Protein AF-A0A7J3UAU4-F1 (afdb_monomer)

Foldseek 3Di:
DVVVVCVVVVPDPPGDDDFFDDDPVVRVVVVVVVVVVVVCVVPPADFDWDQDPVRDTHGDGHPDDDDPDDPDPVDDDDDQDPVNVVVVVVVDDDDLVRQLVVLVVLVDDSVLSNCCSVVVVCVLQVVQSVPARSVLVSCCVVPQLVVLVVVVFDCPLVSVCSNVLRVCCVVVQWDSQCSSQLSNQCSVPSVDDSVVSCVVSVGGADDLVVLLVVLVVLCVVPVVLCVVQQQNSLVVSLVVSCVVNGTRDDSVSSSVSNNVVSNVVSVVVVVVVVD

Sequence (275 aa):
EVEMVREKIGCRNMDAFVISSGEKKVARTCIEAVITRAAMAFDMEGEVRKALPDGTTKYMRPIAGAERMYPETDVPPVFIEPDRIKRLKSELPETFDDKILRYEKYGLGKDEAEQIVYGGKDELFEPLVKKHDPKAIARILLHVLPEIERKGHDIKNLAGRIDEVLEGLEKGMFSKDGIDKIMECWAGKPDASLEEIIKECGIEAMNKEDLRKEIKSILKEHTSIVAEKGEDAISPLMGIAMKKMKGKADGSLIYQILKEEVMRIVQEKSREYKK

Nearest PDB structures (foldseek):
  1zq1-assembly1_D  TM=8.226E-01  e=3.025E-05  Pyrococcus abyssi
  3kfu-assembly1_F  TM=4.456E-01  e=8.148E-05  Thermus thermophilus HB8
  8pv3-assembly1_Cg  TM=2.129E-01  e=4.690E-01  Thermochaetoides thermophila DSM 1495

Radius of gyration: 37.26 Å; Cα contacts (8 Å, |Δi|>4): 215; chains: 1; bounding box: 85×74×94 Å

Secondary structure (DSSP, 8-state):
-HHHHHHHHT--TT-------SSHHHHHHHHHHHHHHHHTTTS---EEEEE-TTS-EEEEEEPPPS------SSS------HHHHHHHHHHPPPPHHHHHHHHHHTT--HHHHHHHHHTT-HHHHHH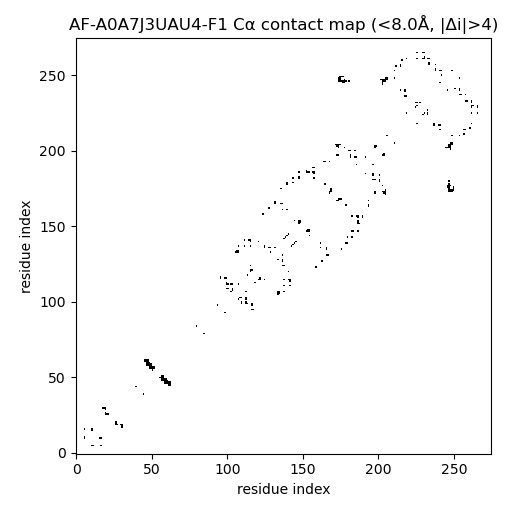HTTTS-HHHHHHIIIIIHHHHHHTT--SHHHHTTHHHHHHHHHTTSS-GGGHHHHHHHHHH-TTS-HHHHHHHHT-PPPPHHHHHHHHHHHHHHTHHHHHHHGGGGHHHHHHHHHHHHTTTS-HHHHHHHHHHHHHHHHHHHHHHTT-

Structure (mmCIF, N/CA/C/O backbone):
data_AF-A0A7J3UAU4-F1
#
_entry.id   AF-A0A7J3UAU4-F1
#
loop_
_atom_site.group_PDB
_atom_site.id
_atom_site.type_symbol
_atom_site.label_atom_id
_atom_site.label_alt_id
_atom_site.label_comp_id
_atom_site.label_asym_id
_atom_site.label_entity_id
_atom_site.label_seq_id
_atom_site.pdbx_PDB_ins_code
_atom_site.Cartn_x
_atom_site.Cartn_y
_atom_site.Cartn_z
_atom_site.occupancy
_atom_site.B_iso_or_equiv
_atom_site.auth_seq_id
_atom_site.auth_comp_id
_atom_site.auth_asym_id
_atom_site.auth_atom_id
_atom_site.pdbx_PDB_model_num
ATOM 1 N N . GLU A 1 1 ? 21.916 45.236 -45.112 1.00 82.19 1 GLU A N 1
ATOM 2 C CA . GLU A 1 1 ? 22.819 44.074 -44.896 1.00 82.19 1 GLU A CA 1
ATOM 3 C C . GLU A 1 1 ? 22.225 42.762 -45.396 1.00 82.19 1 GLU A C 1
ATOM 5 O O . GLU A 1 1 ? 22.857 42.117 -46.220 1.00 82.19 1 GLU A O 1
ATOM 10 N N . VAL A 1 2 ? 21.008 42.394 -44.982 1.00 86.88 2 VAL A N 1
ATOM 11 C CA . VAL A 1 2 ? 20.324 41.163 -45.434 1.00 86.88 2 VAL A CA 1
ATOM 12 C C . VAL A 1 2 ? 20.154 41.091 -46.960 1.00 86.88 2 VAL A C 1
ATOM 14 O O . VAL A 1 2 ? 20.491 40.072 -47.555 1.00 86.88 2 VAL A O 1
ATOM 17 N N . GLU A 1 3 ? 19.698 42.168 -47.608 1.00 87.19 3 GLU A N 1
ATOM 18 C CA . GLU A 1 3 ? 19.540 42.223 -49.075 1.00 87.19 3 GLU A CA 1
ATOM 19 C C . GLU A 1 3 ? 20.872 42.035 -49.811 1.00 87.19 3 GLU A C 1
ATOM 21 O O . GLU A 1 3 ? 20.958 41.223 -50.725 1.00 87.19 3 GLU A O 1
ATOM 26 N N . MET A 1 4 ? 21.942 42.674 -49.327 1.00 89.06 4 MET A N 1
ATOM 27 C CA . MET A 1 4 ? 23.287 42.523 -49.896 1.00 89.06 4 MET A CA 1
ATOM 28 C C . MET A 1 4 ? 23.788 41.074 -49.826 1.00 89.06 4 MET A C 1
ATOM 30 O O . MET A 1 4 ? 24.456 40.597 -50.742 1.00 89.06 4 MET A O 1
ATOM 34 N N . VAL A 1 5 ? 23.479 40.353 -48.742 1.00 88.81 5 VAL A N 1
ATOM 35 C CA . VAL A 1 5 ? 23.824 38.928 -48.624 1.00 88.81 5 VAL A CA 1
ATOM 36 C C . VAL A 1 5 ? 22.997 38.096 -49.600 1.00 88.81 5 VAL A C 1
ATOM 38 O O . VAL A 1 5 ? 23.571 37.252 -50.286 1.00 88.81 5 VAL A O 1
ATOM 41 N N . ARG A 1 6 ? 21.684 38.355 -49.705 1.00 90.69 6 ARG A N 1
ATOM 42 C CA . ARG A 1 6 ? 20.781 37.659 -50.639 1.00 90.69 6 ARG A CA 1
ATOM 43 C C . ARG A 1 6 ? 21.234 37.811 -52.088 1.00 90.69 6 ARG A C 1
ATOM 45 O O . ARG A 1 6 ? 21.311 36.805 -52.788 1.00 90.69 6 ARG A O 1
ATOM 52 N N . GLU A 1 7 ? 21.593 39.023 -52.506 1.00 89.69 7 GLU A N 1
ATOM 53 C CA . GLU A 1 7 ? 22.135 39.290 -53.843 1.00 89.69 7 GLU A CA 1
ATOM 54 C C . GLU A 1 7 ? 23.447 38.537 -54.079 1.00 89.69 7 GLU A C 1
ATOM 56 O O . GLU A 1 7 ? 23.609 37.868 -55.098 1.00 89.69 7 GLU A O 1
ATOM 61 N N . LYS A 1 8 ? 24.367 38.570 -53.106 1.00 92.31 8 LYS A N 1
ATOM 62 C CA . LYS A 1 8 ? 25.698 37.959 -53.234 1.00 92.31 8 LYS A CA 1
ATOM 63 C C . LYS A 1 8 ? 25.673 36.433 -53.356 1.00 92.31 8 LYS A C 1
ATOM 65 O O . LYS A 1 8 ? 26.562 35.868 -53.989 1.00 92.31 8 LYS A O 1
ATOM 70 N N . ILE A 1 9 ? 24.695 35.769 -52.743 1.00 89.75 9 ILE A N 1
ATOM 71 C CA . ILE A 1 9 ? 24.538 34.304 -52.794 1.00 89.75 9 ILE A CA 1
ATOM 72 C C . ILE A 1 9 ? 23.458 33.848 -53.789 1.00 89.75 9 ILE A C 1
ATOM 74 O O . ILE A 1 9 ? 23.228 32.649 -53.915 1.00 89.75 9 ILE A O 1
ATOM 78 N N . GLY A 1 10 ? 22.790 34.777 -54.483 1.00 91.06 10 GLY A N 1
ATOM 79 C CA . GLY A 1 10 ? 21.751 34.470 -55.473 1.00 91.06 10 GLY A CA 1
ATOM 80 C C . GLY A 1 10 ? 20.440 33.920 -54.890 1.00 91.06 10 GLY A C 1
ATOM 81 O O . GLY A 1 10 ? 19.763 33.136 -55.550 1.00 91.06 10 GLY A O 1
ATOM 82 N N . CYS A 1 11 ? 20.081 34.305 -53.662 1.00 91.50 11 CYS A N 1
ATOM 83 C CA . CYS A 1 11 ? 18.886 33.837 -52.947 1.00 91.50 11 CYS A CA 1
ATOM 84 C C . CYS A 1 11 ? 17.605 34.508 -53.485 1.00 91.50 11 CYS A C 1
ATOM 86 O O . CYS A 1 11 ? 17.496 35.737 -53.459 1.00 91.50 11 CYS A O 1
ATOM 88 N N . ARG A 1 12 ? 16.613 33.731 -53.949 1.00 92.56 12 ARG A N 1
ATOM 89 C CA . ARG A 1 12 ? 15.352 34.261 -54.512 1.00 92.56 12 ARG A CA 1
ATOM 90 C C . ARG A 1 12 ? 14.345 34.645 -53.420 1.00 92.56 12 ARG A C 1
ATOM 92 O O . ARG A 1 12 ? 14.591 34.497 -52.224 1.00 92.56 12 ARG A O 1
ATOM 99 N N . ASN A 1 13 ? 13.184 35.174 -53.809 1.00 85.06 13 ASN A N 1
ATOM 100 C CA . ASN A 1 13 ? 12.187 35.697 -52.861 1.00 85.06 13 ASN A CA 1
ATOM 101 C C . ASN A 1 13 ? 11.612 34.636 -51.904 1.00 85.06 13 ASN A C 1
ATOM 103 O O . ASN A 1 13 ? 11.325 34.970 -50.762 1.00 85.06 13 ASN A O 1
ATOM 107 N N . MET A 1 14 ? 11.498 33.375 -52.334 1.00 90.56 14 MET A N 1
ATOM 108 C CA . MET A 1 14 ? 10.980 32.267 -51.509 1.00 90.56 14 MET A CA 1
ATOM 109 C C . MET A 1 14 ? 12.077 31.440 -50.827 1.00 90.56 14 MET A C 1
ATOM 111 O O . MET A 1 14 ? 11.772 30.505 -50.090 1.00 90.56 14 MET A O 1
ATOM 115 N N . ASP A 1 15 ? 13.343 31.780 -51.060 1.00 90.94 15 ASP A N 1
ATOM 116 C CA . ASP A 1 15 ? 14.471 31.054 -50.492 1.00 90.94 15 ASP A CA 1
ATOM 117 C C . ASP A 1 15 ? 14.849 31.649 -49.126 1.00 90.94 15 ASP A C 1
ATOM 119 O O . ASP A 1 15 ? 14.765 32.860 -48.890 1.00 90.94 15 ASP A O 1
ATOM 123 N N . ALA A 1 16 ? 15.320 30.795 -48.226 1.00 90.44 16 ALA A N 1
ATOM 124 C CA . ALA A 1 16 ? 15.992 31.197 -46.997 1.00 90.44 16 ALA A CA 1
ATOM 125 C C . ALA A 1 16 ? 17.494 30.913 -47.110 1.00 90.44 16 ALA A C 1
ATOM 127 O O . ALA A 1 16 ? 17.923 30.032 -47.853 1.00 90.44 16 ALA A O 1
ATOM 128 N N . PHE A 1 17 ? 18.299 31.649 -46.347 1.00 91.88 17 PHE A N 1
ATOM 129 C CA . PHE A 1 17 ? 19.731 31.398 -46.222 1.00 91.88 17 PHE A CA 1
ATOM 130 C C . PHE A 1 17 ? 20.114 31.241 -44.750 1.00 91.88 17 PHE A C 1
ATOM 132 O O . PHE A 1 17 ? 19.479 31.810 -43.863 1.00 91.88 17 PHE A O 1
ATOM 139 N N . VAL A 1 18 ? 21.176 30.477 -44.497 1.00 92.31 18 VAL A N 1
ATOM 140 C CA . VAL A 1 18 ? 21.744 30.261 -43.161 1.00 92.31 18 VAL A CA 1
ATOM 141 C C . VAL A 1 18 ? 23.187 30.747 -43.171 1.00 92.31 18 VAL A C 1
ATOM 143 O O . VAL A 1 18 ? 23.950 30.420 -44.078 1.00 92.31 18 VAL A O 1
ATOM 146 N N . ILE A 1 19 ? 23.567 31.530 -42.162 1.00 92.19 19 ILE A N 1
ATOM 147 C CA . ILE A 1 19 ? 24.942 32.002 -41.967 1.00 92.19 19 ILE A CA 1
ATOM 148 C C . ILE A 1 19 ? 25.535 31.273 -40.763 1.00 92.19 19 ILE A C 1
ATOM 150 O O . ILE A 1 19 ? 24.920 31.221 -39.701 1.00 92.19 19 ILE A O 1
ATOM 154 N N . SER A 1 20 ? 26.754 30.755 -40.913 1.00 93.25 20 SER A N 1
ATOM 155 C CA . SER A 1 20 ? 27.578 30.281 -39.801 1.00 93.25 20 SER A CA 1
ATOM 156 C C . SER A 1 20 ? 28.821 31.160 -39.696 1.00 93.25 20 SER A C 1
ATOM 158 O O . SER A 1 20 ? 29.533 31.346 -40.683 1.00 93.25 20 SER A O 1
ATOM 160 N N . SER A 1 21 ? 29.059 31.731 -38.515 1.00 93.75 21 SER A N 1
ATOM 161 C CA . SER A 1 21 ? 30.191 32.618 -38.237 1.00 93.75 21 SER A CA 1
ATOM 162 C C . SER A 1 21 ? 31.045 32.026 -37.124 1.00 93.75 21 SER A C 1
ATOM 164 O O . SER A 1 21 ? 30.523 31.603 -36.094 1.00 93.75 21 SER A O 1
ATOM 166 N N . GLY A 1 22 ? 32.355 31.974 -37.338 1.00 94.06 22 GLY A N 1
ATOM 167 C CA . GLY A 1 22 ? 33.309 31.361 -36.422 1.00 94.06 22 GLY A CA 1
ATOM 168 C C . GLY A 1 22 ? 34.586 30.955 -37.146 1.00 94.06 22 GLY A C 1
ATOM 169 O O . GLY A 1 22 ? 34.862 31.411 -38.258 1.00 94.06 22 GLY A O 1
ATOM 170 N N . GLU A 1 23 ? 35.371 30.073 -36.530 1.00 96.19 23 GLU A N 1
ATOM 171 C CA . GLU A 1 23 ? 36.555 29.512 -37.176 1.00 96.19 23 GLU A CA 1
ATOM 172 C C . GLU A 1 23 ? 36.168 28.814 -38.488 1.00 96.19 23 GLU A C 1
ATOM 174 O O . GLU A 1 23 ? 35.246 27.997 -38.526 1.00 96.19 23 GLU A O 1
ATOM 179 N N . LYS A 1 24 ? 36.900 29.108 -39.570 1.00 94.25 24 LYS A N 1
ATOM 180 C CA . LYS A 1 24 ? 36.579 28.662 -40.936 1.00 94.25 24 LYS A CA 1
ATOM 181 C C . LYS A 1 24 ? 36.281 27.161 -41.044 1.00 94.25 24 LYS A C 1
ATOM 183 O O . LYS A 1 24 ? 35.395 26.780 -41.804 1.00 94.25 24 LYS A O 1
ATOM 188 N N . LYS A 1 25 ? 37.013 26.311 -40.312 1.00 95.38 25 LYS A N 1
ATOM 189 C CA . LYS A 1 25 ? 36.800 24.854 -40.314 1.00 95.38 25 LYS A CA 1
ATOM 190 C C . LYS A 1 25 ? 35.459 24.478 -39.679 1.00 95.38 25 LYS A C 1
ATOM 192 O O . LYS A 1 25 ? 34.675 23.779 -40.307 1.00 95.38 25 LYS A O 1
ATOM 197 N N . VAL A 1 26 ? 35.175 25.001 -38.487 1.00 95.31 26 VAL A N 1
ATOM 198 C CA . VAL A 1 26 ? 33.937 24.726 -37.741 1.00 95.31 26 VAL A CA 1
ATOM 199 C C . VAL A 1 26 ? 32.721 25.269 -38.487 1.00 95.31 26 VAL A C 1
ATOM 201 O O . VAL A 1 26 ? 31.755 24.540 -38.694 1.00 95.31 26 VAL A O 1
ATOM 204 N N . ALA A 1 27 ? 32.793 26.515 -38.966 1.00 95.56 27 ALA A N 1
ATOM 205 C CA . ALA A 1 27 ? 31.703 27.147 -39.705 1.00 95.56 27 ALA A CA 1
ATOM 206 C C . ALA A 1 27 ? 31.332 26.361 -40.974 1.00 95.56 27 ALA A C 1
ATOM 208 O O . ALA A 1 27 ? 30.153 26.199 -41.288 1.00 95.56 27 ALA A O 1
ATOM 209 N N . ARG A 1 28 ? 32.333 25.810 -41.675 1.00 95.12 28 ARG A N 1
ATOM 210 C CA . ARG A 1 28 ? 32.107 24.961 -42.847 1.00 95.12 28 ARG A CA 1
ATOM 211 C C . ARG A 1 28 ? 31.393 23.658 -42.479 1.00 95.12 28 ARG A C 1
ATOM 213 O O . ARG A 1 28 ? 30.383 23.342 -43.099 1.00 95.12 28 ARG A O 1
ATOM 220 N N . THR A 1 29 ? 31.856 22.956 -41.445 1.00 94.75 29 THR A N 1
ATOM 221 C CA . THR A 1 29 ? 31.227 21.711 -40.971 1.00 94.75 29 THR A CA 1
ATOM 222 C C . THR A 1 29 ? 29.792 21.936 -40.483 1.00 94.75 29 THR A C 1
ATOM 224 O O . THR A 1 29 ? 28.911 21.122 -40.755 1.00 94.75 29 THR A O 1
ATOM 227 N N . CYS A 1 30 ? 29.516 23.060 -39.812 1.00 95.06 30 CYS A N 1
ATOM 228 C CA . CYS A 1 30 ? 28.157 23.420 -39.404 1.00 95.06 30 CYS A CA 1
ATOM 229 C C . CYS A 1 30 ? 27.224 23.620 -40.607 1.00 95.06 30 CYS A C 1
ATOM 231 O O . CYS A 1 30 ? 26.107 23.108 -40.594 1.00 95.06 30 CYS A O 1
ATOM 233 N N . ILE A 1 31 ? 27.670 24.337 -41.645 1.00 95.19 31 ILE A N 1
ATOM 234 C CA . ILE A 1 31 ? 26.869 24.555 -42.861 1.00 95.19 31 ILE A CA 1
ATOM 235 C C . ILE A 1 31 ? 26.611 23.229 -43.585 1.00 95.19 31 ILE A C 1
ATOM 237 O O . ILE A 1 31 ? 25.479 22.985 -43.989 1.00 95.19 31 ILE A O 1
ATOM 241 N N . GLU A 1 32 ? 27.611 22.351 -43.697 1.00 94.38 32 GLU A N 1
ATOM 242 C CA . GLU A 1 32 ? 27.447 21.017 -44.297 1.00 94.38 32 GLU A CA 1
ATOM 243 C C . GLU A 1 32 ? 26.378 20.193 -43.551 1.00 94.38 32 GLU A C 1
ATOM 245 O O . GLU A 1 32 ? 25.488 19.630 -44.185 1.00 94.38 32 GLU A O 1
ATOM 250 N N . ALA A 1 33 ? 26.373 20.206 -42.212 1.00 90.69 33 ALA A N 1
ATOM 251 C CA . ALA A 1 33 ? 25.345 19.531 -41.413 1.00 90.69 33 ALA A CA 1
ATOM 252 C C . ALA A 1 33 ? 23.936 20.133 -41.596 1.00 90.69 33 ALA A C 1
ATOM 254 O O . ALA A 1 33 ? 22.952 19.393 -41.658 1.00 90.69 33 ALA A O 1
ATOM 255 N N . VAL A 1 34 ? 23.826 21.463 -41.704 1.00 93.69 34 VAL A N 1
ATOM 256 C CA . VAL A 1 34 ? 22.549 22.146 -41.978 1.00 93.69 34 VAL A CA 1
ATOM 257 C C . VAL A 1 34 ? 22.032 21.806 -43.374 1.00 93.69 34 VAL A C 1
ATOM 259 O O . VAL A 1 34 ? 20.839 21.555 -43.513 1.00 93.69 34 VAL A O 1
ATOM 262 N N . ILE A 1 35 ? 22.903 21.751 -44.388 1.00 92.38 35 ILE A N 1
ATOM 263 C CA . ILE A 1 35 ? 22.530 21.353 -45.755 1.00 92.38 35 ILE A CA 1
ATOM 264 C C . ILE A 1 35 ? 21.989 19.923 -45.758 1.00 92.38 35 ILE A C 1
ATOM 266 O O . ILE A 1 35 ? 20.903 19.693 -46.285 1.00 92.38 35 ILE A O 1
ATOM 270 N N . THR A 1 36 ? 22.690 18.982 -45.116 1.00 89.12 36 THR A N 1
ATOM 271 C CA . THR A 1 36 ? 22.213 17.598 -44.982 1.00 89.12 36 THR A CA 1
ATOM 272 C C . THR A 1 36 ? 20.850 17.556 -44.298 1.00 89.12 36 THR A C 1
ATOM 274 O O . THR A 1 36 ? 19.931 16.911 -44.795 1.00 89.12 36 THR A O 1
ATOM 277 N N . ARG A 1 37 ? 20.663 18.303 -43.200 1.00 88.94 37 ARG A N 1
ATOM 278 C CA . ARG A 1 37 ? 19.376 18.344 -42.495 1.00 88.94 37 ARG A CA 1
ATOM 279 C C . ARG A 1 37 ? 18.259 18.983 -43.323 1.00 88.94 37 ARG A C 1
ATOM 281 O O . ARG A 1 37 ? 17.126 18.519 -43.256 1.00 88.94 37 ARG A O 1
ATOM 288 N N . ALA A 1 38 ? 18.561 20.029 -44.086 1.00 91.19 38 ALA A N 1
ATOM 289 C CA . ALA A 1 38 ? 17.604 20.666 -44.983 1.00 91.19 38 ALA A CA 1
ATOM 290 C C . ALA A 1 38 ? 17.185 19.717 -46.116 1.00 91.19 38 ALA A C 1
ATOM 292 O O . ALA A 1 38 ? 16.008 19.673 -46.457 1.00 91.19 38 ALA A O 1
ATOM 293 N N . ALA A 1 39 ? 18.109 18.908 -46.645 1.00 88.81 39 ALA A N 1
ATOM 294 C CA . ALA A 1 39 ? 17.787 17.872 -47.625 1.00 88.81 39 ALA A CA 1
ATOM 295 C C . ALA A 1 39 ? 16.854 16.794 -47.034 1.00 88.81 39 ALA A C 1
ATOM 297 O O . ALA A 1 39 ? 15.850 16.455 -47.654 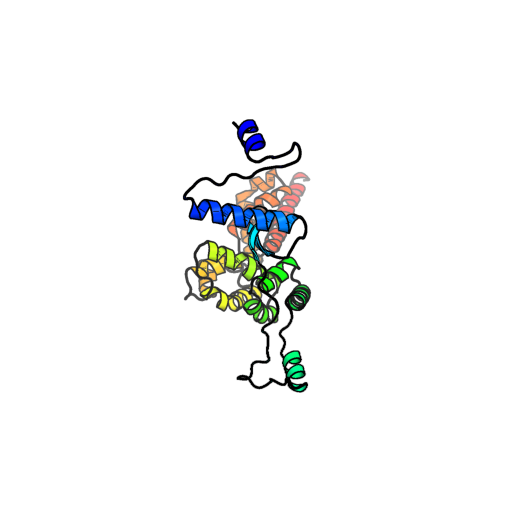1.00 88.81 39 ALA A O 1
ATOM 298 N N . MET A 1 40 ? 17.112 16.342 -45.798 1.00 86.19 40 MET A N 1
ATOM 299 C CA . MET A 1 40 ? 16.243 15.395 -45.069 1.00 86.19 40 MET A CA 1
ATOM 300 C C . MET A 1 40 ? 14.853 15.962 -44.725 1.00 86.19 40 MET A C 1
ATOM 302 O O . MET A 1 40 ? 13.969 15.221 -44.311 1.00 86.19 40 MET A O 1
ATOM 306 N N . ALA A 1 41 ? 14.628 17.274 -44.848 1.00 86.06 41 ALA A N 1
ATOM 307 C CA . ALA A 1 41 ? 13.295 17.839 -44.636 1.00 86.06 41 ALA A CA 1
ATOM 308 C C . ALA A 1 41 ? 12.311 17.434 -45.749 1.00 86.06 41 ALA A C 1
ATOM 310 O O . ALA A 1 41 ? 11.103 17.455 -45.523 1.00 86.06 41 ALA A O 1
ATOM 311 N N . PHE A 1 42 ? 12.825 17.069 -46.930 1.00 86.44 42 PHE A N 1
ATOM 312 C CA . PHE A 1 42 ? 12.022 16.605 -48.061 1.00 86.44 42 PHE A CA 1
ATOM 313 C C . PHE A 1 42 ? 11.737 15.099 -48.017 1.00 86.44 42 PHE A C 1
ATOM 315 O O . PHE A 1 42 ? 10.715 14.678 -48.551 1.00 86.44 42 PHE A O 1
ATOM 322 N N . ASP A 1 43 ? 12.604 14.313 -47.372 1.00 82.62 43 ASP A N 1
ATOM 323 C CA . ASP A 1 43 ? 12.428 12.873 -47.170 1.00 82.62 43 ASP A CA 1
ATOM 324 C C . ASP A 1 43 ? 12.835 12.492 -45.741 1.00 82.62 43 ASP A C 1
ATOM 326 O O . ASP A 1 43 ? 14.012 12.526 -45.366 1.00 82.62 43 ASP A O 1
ATOM 330 N N . MET A 1 44 ? 11.829 12.249 -44.902 1.00 77.00 44 MET A N 1
ATOM 331 C CA . MET A 1 44 ? 11.989 12.249 -43.452 1.00 77.00 44 MET A CA 1
ATOM 332 C C . MET A 1 44 ? 12.448 10.874 -42.956 1.00 77.00 44 MET A C 1
ATOM 334 O O . MET A 1 44 ? 11.661 9.935 -42.856 1.00 77.00 44 MET A O 1
ATOM 338 N N . GLU A 1 45 ? 13.724 10.766 -42.594 1.00 78.25 45 GLU A N 1
ATOM 339 C CA . GLU A 1 45 ? 14.283 9.555 -41.988 1.00 78.25 45 GLU A CA 1
ATOM 340 C C . GLU A 1 45 ? 14.032 9.487 -40.472 1.00 78.25 45 GLU A C 1
ATOM 342 O O . GLU A 1 45 ? 13.906 10.501 -39.778 1.00 78.25 45 GLU A O 1
ATOM 347 N N . GLY A 1 46 ? 13.996 8.267 -39.932 1.00 84.06 46 GLY A N 1
ATOM 348 C CA . GLY A 1 46 ? 13.868 8.049 -38.494 1.00 84.06 46 GLY A CA 1
ATOM 349 C C . GLY A 1 46 ? 15.121 8.478 -37.716 1.00 84.06 46 GLY A C 1
ATOM 350 O O . GLY A 1 46 ? 16.257 8.217 -38.112 1.00 84.06 46 GLY A O 1
ATOM 351 N N . GLU A 1 47 ? 14.919 9.092 -36.549 1.00 90.12 47 GLU A N 1
ATOM 352 C CA . GLU A 1 47 ? 15.990 9.596 -35.681 1.00 90.12 47 GLU A CA 1
ATOM 353 C C . GLU A 1 47 ? 15.725 9.294 -34.202 1.00 90.12 47 GLU A C 1
ATOM 355 O O . GLU A 1 47 ? 14.585 9.176 -33.751 1.00 90.12 47 GLU A O 1
ATOM 360 N N . VAL A 1 48 ? 16.799 9.209 -33.416 1.00 91.75 48 VAL A N 1
ATOM 361 C CA . VAL A 1 48 ? 16.708 9.083 -31.961 1.00 91.75 48 VAL A CA 1
ATOM 362 C C . VAL A 1 48 ? 16.550 10.473 -31.359 1.00 91.75 48 VAL A C 1
ATOM 364 O O . VAL A 1 48 ? 17.396 11.352 -31.563 1.00 91.75 48 VAL A O 1
ATOM 367 N N . ARG A 1 49 ? 15.483 10.664 -30.578 1.00 93.94 49 ARG A N 1
ATOM 368 C CA . ARG A 1 49 ? 15.143 11.944 -29.950 1.00 93.94 49 ARG A CA 1
ATOM 369 C C . ARG A 1 49 ? 15.011 11.798 -28.437 1.00 93.94 49 ARG A C 1
ATOM 371 O O . ARG A 1 49 ? 14.526 10.788 -27.938 1.00 93.94 49 ARG A O 1
ATOM 378 N N . LYS A 1 50 ? 15.421 12.832 -27.708 1.00 96.12 50 LYS A N 1
ATOM 379 C CA . LYS A 1 50 ? 15.240 12.954 -26.259 1.00 96.12 50 LYS A CA 1
ATOM 380 C C . LYS A 1 50 ? 13.924 13.668 -25.965 1.00 96.12 50 LYS A C 1
ATOM 382 O O . LYS A 1 50 ? 13.715 14.750 -26.510 1.00 96.12 50 LYS A O 1
ATOM 387 N N . ALA A 1 51 ? 13.095 13.112 -25.083 1.00 97.50 51 ALA A N 1
ATOM 388 C CA . ALA A 1 51 ? 11.929 13.807 -24.538 1.00 97.50 51 ALA A CA 1
ATOM 389 C C . ALA A 1 51 ? 12.358 14.932 -23.581 1.00 97.50 51 ALA A C 1
ATOM 391 O O . ALA A 1 51 ? 13.273 14.755 -22.770 1.00 97.50 51 ALA A O 1
ATOM 392 N N . LEU A 1 52 ? 11.717 16.092 -23.700 1.00 97.19 52 LEU A N 1
ATOM 393 C CA . LEU A 1 52 ? 11.940 17.261 -22.855 1.00 97.19 52 LEU A CA 1
ATOM 394 C C . LEU A 1 52 ? 10.759 17.469 -21.885 1.00 97.19 52 LEU A C 1
ATOM 396 O O . LEU A 1 52 ? 9.658 16.990 -22.159 1.00 97.19 52 LEU A O 1
ATOM 400 N N . PRO A 1 53 ? 10.963 18.168 -20.748 1.00 96.69 53 PRO A N 1
ATOM 401 C CA . PRO A 1 53 ? 9.909 18.378 -19.745 1.00 96.69 53 PRO A CA 1
ATOM 402 C C . PRO A 1 53 ? 8.688 19.158 -20.249 1.00 96.69 53 PRO A C 1
ATOM 404 O O . PRO A 1 53 ? 7.612 19.042 -19.678 1.00 96.69 53 PRO A O 1
ATOM 407 N N . ASP A 1 54 ? 8.852 19.946 -21.310 1.00 96.19 54 ASP A N 1
ATOM 408 C CA . ASP A 1 54 ? 7.783 20.708 -21.965 1.00 96.19 54 ASP A CA 1
ATOM 409 C C . ASP A 1 54 ? 6.952 19.860 -22.949 1.00 96.19 54 ASP A C 1
ATOM 411 O O . ASP A 1 54 ? 6.090 20.386 -23.648 1.00 96.19 54 ASP A O 1
ATOM 415 N N . GLY A 1 55 ? 7.218 18.551 -23.030 1.00 95.50 55 GLY A N 1
ATOM 416 C CA . GLY A 1 55 ? 6.556 17.630 -23.954 1.00 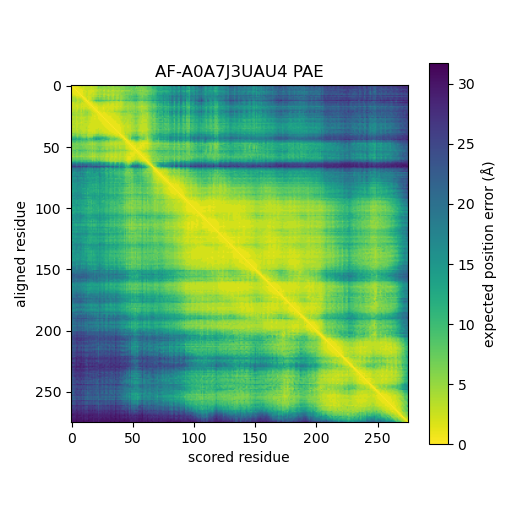95.50 55 GLY A CA 1
ATOM 417 C C . GLY A 1 55 ? 7.108 17.674 -25.379 1.00 95.50 55 GLY A C 1
ATOM 418 O O . GLY A 1 55 ? 6.646 16.921 -26.236 1.00 95.50 55 GLY A O 1
ATOM 419 N N . THR A 1 56 ? 8.112 18.512 -25.655 1.00 96.81 56 THR A N 1
ATOM 420 C CA . THR A 1 56 ? 8.792 18.521 -26.951 1.00 96.81 56 THR A CA 1
ATOM 421 C C . THR A 1 56 ? 9.918 17.488 -26.990 1.00 96.81 56 THR A C 1
ATOM 423 O O . THR A 1 56 ? 10.188 16.757 -26.033 1.00 96.81 56 THR A O 1
ATOM 426 N N . THR A 1 57 ? 10.585 17.379 -28.139 1.00 95.94 57 THR A N 1
ATOM 427 C CA . THR A 1 57 ? 11.677 16.425 -28.321 1.00 95.94 57 THR A CA 1
ATOM 428 C C . THR A 1 57 ? 12.866 17.064 -29.022 1.00 95.94 57 THR A C 1
ATOM 430 O O . THR A 1 57 ? 12.705 17.861 -29.947 1.00 95.94 57 THR A O 1
ATOM 433 N N . LYS A 1 58 ? 14.079 16.668 -28.630 1.00 94.75 58 LYS A N 1
ATOM 434 C CA . LYS A 1 58 ? 15.337 17.160 -29.203 1.00 94.75 58 LYS A CA 1
ATOM 435 C C . LYS A 1 58 ? 16.078 16.042 -29.929 1.00 94.75 58 LYS A C 1
ATOM 437 O O . LYS A 1 58 ? 16.238 14.958 -29.373 1.00 94.75 58 LYS A O 1
ATOM 442 N N . TYR A 1 59 ? 16.565 16.326 -31.135 1.00 92.19 59 TYR A N 1
ATOM 443 C CA . TYR A 1 59 ? 17.430 15.415 -31.888 1.00 92.19 59 TYR A CA 1
ATOM 444 C C . TYR A 1 59 ? 18.666 15.004 -31.070 1.00 92.19 59 TYR A C 1
ATOM 446 O O . TYR A 1 59 ? 19.296 15.851 -30.430 1.00 92.19 59 TYR A O 1
ATOM 454 N N . MET A 1 60 ? 19.017 13.716 -31.108 1.00 92.12 60 MET A N 1
ATOM 455 C CA . MET A 1 60 ? 20.252 13.192 -30.519 1.00 92.12 60 MET A CA 1
ATOM 456 C C . MET A 1 60 ? 21.196 12.628 -31.576 1.00 92.12 60 MET A C 1
ATOM 458 O O . MET A 1 60 ? 22.349 13.044 -31.654 1.00 92.12 60 MET A O 1
ATOM 462 N N . ARG A 1 61 ? 20.728 11.649 -32.352 1.00 89.00 61 ARG A N 1
ATOM 463 C CA . ARG A 1 61 ? 21.537 10.931 -33.341 1.00 89.00 61 ARG A CA 1
ATOM 464 C C . ARG A 1 61 ? 20.643 10.257 -34.386 1.00 89.00 61 ARG A C 1
ATOM 466 O O . ARG A 1 61 ? 19.463 10.038 -34.097 1.00 89.00 61 ARG A O 1
ATOM 473 N N . PRO A 1 62 ? 21.187 9.864 -35.548 1.00 86.75 62 PRO A N 1
ATOM 474 C CA . PRO A 1 62 ? 20.469 9.017 -36.490 1.00 86.75 62 PRO A CA 1
ATOM 475 C C . PRO A 1 62 ? 20.158 7.659 -35.851 1.00 86.75 62 PRO A C 1
ATOM 477 O O . PRO A 1 62 ? 20.845 7.234 -34.911 1.00 86.75 62 PRO A O 1
ATOM 480 N N . ILE A 1 63 ? 19.130 6.972 -36.348 1.00 84.19 63 ILE A N 1
ATOM 481 C CA . ILE A 1 63 ? 18.889 5.580 -35.956 1.00 84.19 63 ILE A CA 1
ATOM 482 C C . ILE A 1 63 ? 20.116 4.750 -36.355 1.00 84.19 63 ILE A C 1
ATOM 484 O O . ILE A 1 63 ? 20.639 4.874 -37.461 1.00 84.19 63 ILE A O 1
ATOM 488 N N . ALA A 1 64 ? 20.617 3.936 -35.424 1.00 77.44 64 ALA A N 1
ATOM 489 C CA . ALA A 1 64 ? 21.674 2.987 -35.744 1.00 77.44 64 ALA A CA 1
ATOM 490 C C . ALA A 1 64 ? 21.135 1.992 -36.779 1.00 77.44 64 ALA A C 1
ATOM 492 O O . ALA A 1 64 ? 20.013 1.514 -36.627 1.00 77.44 64 ALA A O 1
ATOM 493 N N . GLY A 1 65 ? 21.922 1.700 -37.817 1.00 73.00 65 GLY A N 1
ATOM 494 C CA . GLY A 1 65 ? 21.513 0.771 -38.868 1.00 73.00 65 GLY A CA 1
ATOM 495 C C . GLY A 1 65 ? 21.023 -0.553 -38.285 1.00 73.00 65 GLY A C 1
ATOM 496 O O . GLY A 1 65 ? 21.611 -1.080 -37.336 1.00 73.00 65 GLY A O 1
ATOM 497 N N . ALA A 1 66 ? 19.933 -1.068 -38.848 1.00 67.25 66 ALA A N 1
ATOM 498 C CA . ALA A 1 66 ? 19.483 -2.409 -38.542 1.00 67.25 66 ALA A CA 1
ATOM 499 C C . ALA A 1 66 ? 20.544 -3.399 -39.045 1.00 67.25 66 ALA A C 1
ATOM 501 O O . ALA A 1 66 ? 21.093 -3.236 -40.130 1.00 67.25 66 ALA A O 1
ATOM 502 N N . GLU A 1 67 ? 20.783 -4.439 -38.255 1.00 64.44 67 GLU A N 1
ATOM 503 C CA . GLU A 1 67 ? 21.440 -5.680 -38.676 1.00 64.44 67 GLU A CA 1
ATOM 504 C C . GLU A 1 67 ? 22.970 -5.743 -38.580 1.00 64.44 67 GLU A C 1
ATOM 506 O O . GLU A 1 67 ? 23.725 -5.558 -39.532 1.00 64.44 67 GLU A O 1
ATOM 511 N N . ARG A 1 68 ? 23.402 -6.186 -37.394 1.00 65.81 68 ARG A N 1
ATOM 512 C CA . ARG A 1 68 ? 24.449 -7.212 -37.239 1.00 65.81 68 ARG A CA 1
ATOM 513 C C . ARG A 1 68 ? 24.066 -8.199 -36.136 1.00 65.81 68 ARG A C 1
ATOM 515 O O . ARG A 1 68 ? 24.840 -8.434 -35.217 1.00 65.81 68 ARG A O 1
ATOM 522 N N . MET A 1 69 ? 22.841 -8.719 -36.175 1.00 77.38 69 MET A N 1
ATOM 523 C CA . MET A 1 69 ? 22.454 -9.794 -35.261 1.00 77.38 69 MET A CA 1
ATOM 524 C C . MET A 1 69 ? 22.746 -11.126 -35.945 1.00 77.38 69 MET A C 1
ATOM 526 O O . MET A 1 69 ? 22.153 -11.440 -36.971 1.00 77.38 69 MET A O 1
ATOM 530 N N . TYR A 1 70 ? 23.676 -11.888 -35.385 1.00 86.50 70 TYR A N 1
ATOM 531 C CA . TYR A 1 70 ? 23.886 -13.298 -35.696 1.00 86.50 70 TYR A CA 1
ATOM 532 C C . TYR A 1 70 ? 23.636 -14.106 -34.415 1.00 86.50 70 TYR A C 1
ATOM 534 O O . TYR A 1 70 ? 23.726 -13.536 -33.324 1.00 86.50 70 TYR A O 1
ATOM 542 N N . PRO A 1 71 ? 23.270 -15.396 -34.512 1.00 89.38 71 PRO A N 1
ATOM 543 C CA . PRO A 1 71 ? 23.135 -16.239 -33.332 1.00 89.38 71 PRO A CA 1
ATOM 544 C C . PRO A 1 71 ? 24.432 -16.230 -32.524 1.00 89.38 71 PRO A C 1
ATOM 546 O O . PRO A 1 71 ? 25.499 -16.467 -33.086 1.00 89.38 71 PRO A O 1
ATOM 549 N N . GLU A 1 72 ? 24.329 -15.955 -31.225 1.00 89.38 72 GLU A N 1
ATOM 550 C CA . GLU A 1 72 ? 25.462 -16.056 -30.307 1.00 89.38 72 GLU A CA 1
ATOM 551 C C . GLU A 1 72 ? 26.013 -17.487 -30.357 1.00 89.38 72 GLU A C 1
ATOM 553 O O . GLU A 1 72 ? 25.288 -18.443 -30.084 1.00 89.38 72 GLU A O 1
ATOM 558 N N . THR A 1 73 ? 27.271 -17.638 -30.771 1.00 92.00 73 THR A N 1
ATOM 559 C CA . THR A 1 73 ? 27.899 -18.951 -30.969 1.00 92.00 73 THR A CA 1
ATOM 560 C C . THR A 1 73 ? 28.494 -19.502 -29.684 1.00 92.00 73 THR A C 1
ATOM 562 O O . THR A 1 73 ? 28.649 -20.716 -29.566 1.00 92.00 73 THR A O 1
ATOM 565 N N . ASP A 1 74 ? 28.800 -18.630 -28.721 1.00 95.19 74 ASP A N 1
ATOM 566 C CA . ASP A 1 74 ? 29.390 -19.025 -27.441 1.00 95.19 74 ASP A CA 1
ATOM 567 C C . ASP A 1 74 ? 28.343 -19.616 -26.483 1.00 95.19 74 ASP A C 1
ATOM 569 O O . ASP A 1 74 ? 28.685 -20.321 -25.530 1.00 95.19 74 ASP A O 1
ATOM 573 N N . VAL A 1 75 ? 27.055 -19.359 -26.738 1.00 94.25 75 VAL A N 1
ATOM 574 C CA . VAL A 1 75 ? 25.941 -19.805 -25.898 1.00 94.25 75 VAL A CA 1
ATOM 575 C C . VAL A 1 75 ? 25.118 -20.861 -26.639 1.00 94.25 75 VAL A C 1
ATOM 577 O O . VAL A 1 75 ? 24.460 -20.549 -27.633 1.00 94.25 75 VAL A O 1
ATOM 580 N N . PRO A 1 76 ? 25.086 -22.113 -26.149 1.00 94.00 76 PRO A N 1
ATOM 581 C CA . PRO A 1 76 ? 24.213 -23.135 -26.709 1.00 94.00 76 PRO A CA 1
ATOM 582 C C . PRO A 1 76 ? 22.732 -22.720 -26.652 1.00 94.00 76 PRO A C 1
ATOM 584 O O . PRO A 1 76 ? 22.307 -22.091 -25.676 1.00 94.00 76 PRO A O 1
ATOM 587 N N . PRO A 1 77 ? 21.908 -23.120 -27.636 1.00 92.81 77 PRO A N 1
ATOM 588 C CA . PRO A 1 77 ? 20.472 -22.878 -27.595 1.00 92.81 77 PRO A CA 1
ATOM 589 C C . PRO A 1 77 ? 19.823 -23.453 -26.329 1.00 92.81 77 PRO A C 1
ATOM 591 O O . PRO A 1 77 ? 20.022 -24.619 -25.984 1.00 92.81 77 PRO A O 1
ATOM 594 N N . VAL A 1 78 ? 19.001 -22.645 -25.654 1.00 93.25 78 VAL A N 1
ATOM 595 C CA . VAL A 1 78 ? 18.261 -23.068 -24.459 1.00 93.25 78 VAL A CA 1
ATOM 596 C C . VAL A 1 78 ? 16.877 -23.556 -24.869 1.00 93.25 78 VAL A C 1
ATOM 598 O O . VAL A 1 78 ? 15.997 -22.760 -25.196 1.00 93.25 78 VAL A O 1
ATOM 601 N N . PHE A 1 79 ? 16.666 -24.869 -24.821 1.00 93.75 79 PHE A N 1
ATOM 602 C CA . PHE A 1 79 ? 15.344 -25.450 -25.031 1.00 93.75 79 PHE A CA 1
ATOM 603 C C . PHE A 1 79 ? 14.504 -25.363 -23.748 1.00 93.75 79 PHE A C 1
ATOM 605 O O . PHE A 1 79 ? 14.961 -25.711 -22.655 1.00 93.75 79 PHE A O 1
ATOM 612 N N . ILE A 1 80 ? 13.270 -24.870 -23.865 1.00 94.69 80 ILE A N 1
ATOM 613 C CA . ILE A 1 80 ? 12.337 -24.758 -22.740 1.00 94.69 80 ILE A CA 1
ATOM 614 C C . ILE A 1 80 ? 11.318 -25.890 -22.851 1.00 94.69 80 ILE A C 1
ATOM 616 O O . ILE A 1 80 ? 10.359 -25.803 -23.615 1.00 94.69 80 ILE A O 1
ATOM 620 N N . GLU A 1 81 ? 11.526 -26.939 -22.057 1.00 96.38 81 GLU A N 1
ATOM 621 C CA . GLU A 1 81 ? 10.637 -28.102 -22.021 1.00 96.38 81 GLU A CA 1
ATOM 622 C C . GLU A 1 81 ? 9.190 -27.722 -21.650 1.00 96.38 81 GLU A C 1
ATOM 624 O O . GLU A 1 81 ? 8.982 -26.929 -20.720 1.00 96.38 81 GLU A O 1
ATOM 629 N N . PRO A 1 82 ? 8.167 -28.329 -22.281 1.00 96.19 82 PRO A N 1
ATOM 630 C CA . PRO A 1 82 ? 6.767 -28.084 -21.935 1.00 96.19 82 PRO A CA 1
ATOM 631 C C . PRO A 1 82 ? 6.454 -28.315 -20.452 1.00 96.19 82 PRO A C 1
ATOM 633 O O . PRO A 1 82 ? 5.666 -27.574 -19.863 1.00 96.19 82 PRO A O 1
ATOM 636 N N . ASP A 1 83 ? 7.097 -29.298 -19.817 1.00 96.31 83 ASP A N 1
ATOM 637 C CA . ASP A 1 83 ? 6.897 -29.579 -18.393 1.00 96.31 83 ASP A CA 1
ATOM 638 C C . ASP A 1 83 ? 7.512 -28.504 -17.491 1.00 96.31 83 ASP A C 1
ATOM 640 O O . ASP A 1 83 ? 6.938 -28.173 -16.452 1.00 96.31 83 ASP A O 1
ATOM 644 N N . ARG A 1 84 ? 8.606 -27.858 -17.924 1.00 95.44 84 ARG A N 1
ATOM 645 C CA . ARG A 1 84 ? 9.140 -26.667 -17.248 1.00 95.44 84 ARG A CA 1
ATOM 646 C C . ARG A 1 84 ? 8.133 -25.521 -17.310 1.00 95.44 84 ARG A C 1
ATOM 648 O O . ARG A 1 84 ? 7.928 -24.851 -16.303 1.00 95.44 84 ARG A O 1
ATOM 655 N N . ILE A 1 85 ? 7.479 -25.316 -18.456 1.00 95.88 85 ILE A N 1
ATOM 656 C CA . ILE A 1 85 ? 6.437 -24.287 -18.608 1.00 95.88 85 ILE A CA 1
ATOM 657 C C . ILE A 1 85 ? 5.249 -24.586 -17.692 1.00 95.88 85 ILE A C 1
ATOM 659 O O . ILE A 1 85 ? 4.772 -23.682 -17.011 1.00 95.88 85 ILE A O 1
ATOM 663 N N . LYS A 1 86 ? 4.778 -25.839 -17.645 1.00 96.44 86 LYS A N 1
ATOM 664 C CA . LYS A 1 86 ? 3.676 -26.241 -16.755 1.00 96.44 86 LYS A CA 1
ATOM 665 C C . LYS A 1 86 ? 4.020 -25.992 -15.290 1.00 96.44 86 LYS A C 1
ATOM 667 O O . LYS A 1 86 ? 3.216 -25.379 -14.597 1.00 96.44 86 LYS A O 1
ATOM 672 N N . ARG A 1 87 ? 5.216 -26.403 -14.850 1.00 96.31 87 ARG A N 1
ATOM 673 C CA . ARG A 1 87 ? 5.685 -26.184 -13.476 1.00 96.31 87 ARG A CA 1
ATOM 674 C C . ARG A 1 87 ? 5.724 -24.696 -13.127 1.00 96.31 87 ARG A C 1
ATOM 676 O O . ARG A 1 87 ? 5.156 -24.293 -12.121 1.00 96.31 87 ARG A O 1
ATOM 683 N N . LEU A 1 88 ? 6.319 -23.872 -13.992 1.00 95.62 88 LEU A N 1
ATOM 684 C CA . LEU A 1 88 ? 6.376 -22.425 -13.770 1.00 95.62 88 LEU A CA 1
ATOM 685 C C . LEU A 1 88 ? 4.977 -21.808 -13.720 1.00 95.62 88 LEU A C 1
ATOM 687 O O . LEU A 1 88 ? 4.710 -21.007 -12.837 1.00 95.62 88 LEU A O 1
ATOM 691 N N . LYS A 1 89 ? 4.062 -22.215 -14.609 1.00 94.31 89 LYS A N 1
ATOM 692 C CA . LYS A 1 89 ? 2.671 -21.741 -14.580 1.00 94.31 89 LYS A CA 1
ATOM 693 C C . LYS A 1 89 ? 1.951 -22.095 -13.277 1.00 94.31 89 LYS A C 1
ATOM 695 O O . LYS A 1 89 ? 1.142 -21.293 -12.833 1.00 94.31 89 LYS A O 1
ATOM 700 N N . SER A 1 90 ? 2.231 -23.254 -12.676 1.00 94.06 90 SER A N 1
ATOM 701 C CA . SER A 1 90 ? 1.661 -23.625 -11.372 1.00 94.06 90 SER A CA 1
ATOM 702 C C . SER A 1 90 ? 2.315 -22.920 -10.180 1.00 94.06 90 SER A C 1
ATOM 704 O O . SER A 1 90 ? 1.708 -22.856 -9.119 1.00 94.06 90 SER A O 1
ATOM 706 N N . GLU A 1 91 ? 3.536 -22.410 -10.346 1.00 95.12 91 GLU A N 1
ATOM 707 C CA . GLU A 1 91 ? 4.297 -21.688 -9.315 1.00 95.12 91 GLU A CA 1
ATOM 708 C C . GLU A 1 91 ? 4.132 -20.162 -9.414 1.00 95.12 91 GLU A C 1
ATOM 710 O O . GLU A 1 91 ? 4.646 -19.437 -8.562 1.00 95.12 91 GLU A O 1
ATOM 715 N N . LEU A 1 92 ? 3.447 -19.658 -10.451 1.00 93.81 92 LEU A N 1
ATOM 716 C CA . LEU A 1 92 ? 3.227 -18.225 -10.614 1.00 93.81 92 LEU A CA 1
ATOM 717 C C . LEU A 1 92 ? 2.448 -17.675 -9.411 1.00 93.81 92 LEU A C 1
ATOM 719 O O . LEU A 1 92 ? 1.416 -18.242 -9.040 1.00 93.81 92 LEU A O 1
ATOM 723 N N . PRO A 1 93 ? 2.911 -16.564 -8.816 1.00 91.69 93 PRO A N 1
ATOM 724 C CA . PRO A 1 93 ? 2.153 -15.898 -7.778 1.00 91.69 93 PRO A CA 1
ATOM 725 C C . PRO A 1 93 ? 0.848 -15.334 -8.349 1.00 91.69 93 PRO A C 1
ATOM 727 O O . PRO A 1 93 ? 0.728 -15.056 -9.544 1.00 91.69 93 PRO A O 1
ATOM 730 N N . GLU A 1 94 ? -0.116 -15.137 -7.457 1.00 92.62 94 GLU A N 1
ATOM 731 C CA . GLU A 1 94 ? -1.354 -14.422 -7.758 1.00 92.62 94 GLU A CA 1
ATOM 732 C C . GLU A 1 94 ? -1.042 -13.010 -8.284 1.00 92.62 94 GLU A C 1
ATOM 734 O O . GLU A 1 94 ? -0.131 -12.336 -7.787 1.00 92.62 94 GLU A O 1
ATOM 739 N N . THR A 1 95 ? -1.789 -12.564 -9.299 1.00 94.56 95 THR A N 1
ATOM 740 C CA . THR A 1 95 ? -1.634 -11.209 -9.836 1.00 94.56 95 THR A CA 1
ATOM 741 C C . THR A 1 95 ? -2.125 -10.168 -8.828 1.00 94.56 95 THR A C 1
ATOM 743 O O . THR A 1 95 ? -2.890 -10.471 -7.913 1.00 94.56 95 THR A O 1
ATOM 746 N N . PHE A 1 96 ? -1.694 -8.914 -8.978 1.00 95.56 96 PHE A N 1
ATOM 747 C CA . PHE A 1 96 ? -2.176 -7.838 -8.107 1.00 95.56 96 PHE A CA 1
ATOM 748 C C . PHE A 1 96 ? -3.688 -7.631 -8.232 1.00 95.56 96 PHE A C 1
ATOM 750 O O . PHE A 1 96 ? -4.351 -7.465 -7.212 1.00 95.56 96 PHE A O 1
ATOM 757 N N . ASP A 1 97 ? -4.235 -7.720 -9.444 1.00 95.44 97 ASP A N 1
ATOM 758 C CA . ASP A 1 97 ? -5.673 -7.570 -9.682 1.00 95.44 97 ASP A CA 1
ATOM 759 C C . ASP A 1 97 ? -6.476 -8.684 -8.991 1.00 95.44 97 ASP A C 1
ATOM 761 O O . ASP A 1 97 ? -7.478 -8.413 -8.325 1.00 95.44 97 ASP A O 1
ATOM 765 N N . ASP A 1 98 ? -5.998 -9.930 -9.069 1.00 95.44 98 ASP A N 1
ATOM 766 C CA . ASP A 1 98 ? -6.621 -11.066 -8.382 1.00 95.44 98 ASP A CA 1
ATOM 767 C C . ASP A 1 98 ? -6.554 -10.907 -6.850 1.00 95.44 98 ASP A C 1
ATOM 769 O O . ASP A 1 98 ? -7.563 -11.105 -6.163 1.00 95.44 98 ASP A O 1
ATOM 773 N N . LYS A 1 99 ? -5.407 -10.456 -6.312 1.00 95.25 99 LYS A N 1
ATOM 774 C CA . LYS A 1 99 ? -5.246 -10.140 -4.880 1.00 95.25 99 LYS A CA 1
ATOM 775 C C . LYS A 1 99 ? -6.235 -9.073 -4.415 1.00 95.25 99 LYS A C 1
ATOM 777 O O . LYS A 1 99 ? -6.886 -9.260 -3.389 1.00 95.25 99 LYS A O 1
ATOM 782 N N . ILE A 1 100 ? -6.377 -7.978 -5.166 1.00 96.06 100 ILE A N 1
ATOM 783 C CA . ILE A 1 100 ? -7.305 -6.883 -4.841 1.00 96.06 100 ILE A CA 1
ATOM 784 C C . ILE A 1 100 ? -8.739 -7.420 -4.764 1.00 96.06 100 ILE A C 1
ATOM 786 O O . ILE A 1 100 ? -9.416 -7.231 -3.753 1.00 96.06 100 ILE A O 1
ATOM 790 N N . LEU A 1 101 ? -9.174 -8.185 -5.771 1.00 96.12 101 LEU A N 1
ATOM 791 C CA . LEU A 1 101 ? -10.504 -8.802 -5.786 1.00 96.12 101 LEU A CA 1
ATOM 792 C C . LEU A 1 101 ? -10.719 -9.775 -4.619 1.00 96.12 101 LEU A C 1
ATOM 794 O O . LEU A 1 101 ? -11.831 -9.894 -4.094 1.00 96.12 101 LEU A O 1
ATOM 798 N N . ARG A 1 102 ? -9.680 -10.503 -4.198 1.00 95.56 102 ARG A N 1
ATOM 799 C CA . ARG A 1 102 ? -9.747 -11.378 -3.022 1.00 95.56 102 ARG A CA 1
ATOM 800 C C . ARG A 1 102 ? -9.862 -10.579 -1.724 1.00 95.56 102 ARG A C 1
ATOM 802 O O . ARG A 1 102 ? -10.643 -10.962 -0.856 1.00 95.56 102 ARG A O 1
ATOM 809 N N . TYR A 1 103 ? -9.149 -9.468 -1.599 1.00 95.25 103 TYR A N 1
ATOM 810 C CA . TYR A 1 103 ? -9.205 -8.598 -0.423 1.00 95.25 103 TYR A CA 1
ATOM 811 C C . TYR A 1 103 ? -10.555 -7.887 -0.288 1.00 95.25 103 TYR A C 1
ATOM 813 O O . TYR A 1 103 ? -11.084 -7.783 0.820 1.00 95.25 103 TYR A O 1
ATOM 821 N N . GLU A 1 104 ? -11.181 -7.505 -1.402 1.00 94.81 104 GLU A N 1
ATOM 822 C CA . GLU A 1 104 ? -12.564 -7.016 -1.404 1.00 94.81 104 GLU A CA 1
ATOM 823 C C . GLU A 1 104 ? -13.543 -8.068 -0.859 1.00 94.81 104 GLU A C 1
ATOM 825 O O . GLU A 1 104 ? -14.434 -7.749 -0.070 1.00 94.81 104 GLU A O 1
ATOM 830 N N . LYS A 1 105 ? -13.346 -9.354 -1.193 1.00 94.56 105 LYS A N 1
ATOM 831 C CA . LYS A 1 105 ? -14.154 -10.459 -0.636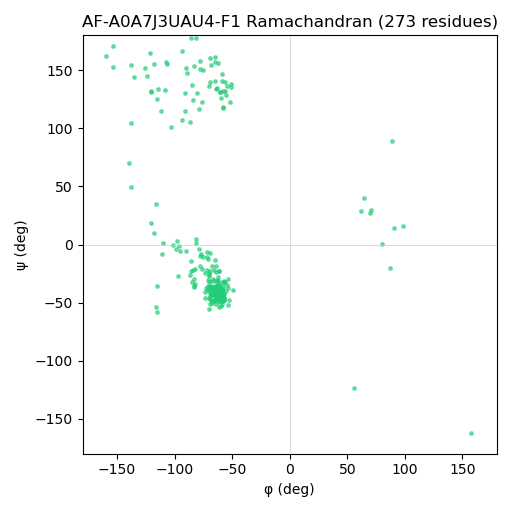 1.00 94.56 105 LYS A CA 1
ATOM 832 C C . LYS A 1 105 ? -13.946 -10.661 0.867 1.00 94.56 105 LYS A C 1
ATOM 834 O O . LYS A 1 105 ? -14.834 -11.210 1.516 1.00 94.56 105 LYS A O 1
ATOM 839 N N . TYR A 1 106 ? -12.823 -10.212 1.430 1.00 92.44 106 TYR A N 1
ATOM 840 C CA . TYR A 1 106 ? -12.624 -10.156 2.882 1.00 92.44 106 TYR A CA 1
ATOM 841 C C . TYR A 1 106 ? -13.363 -8.975 3.535 1.00 92.44 106 TYR A C 1
ATOM 843 O O . TYR A 1 106 ? -13.472 -8.918 4.754 1.00 92.44 106 TYR A O 1
ATOM 851 N N . GLY A 1 107 ? -13.944 -8.063 2.754 1.00 92.31 107 GLY A N 1
ATOM 852 C CA . GLY A 1 107 ? -14.735 -6.939 3.255 1.00 92.31 107 GLY A CA 1
ATOM 853 C C . GLY A 1 107 ? -13.974 -5.617 3.335 1.00 92.31 107 GLY A C 1
ATOM 854 O O . GLY A 1 107 ? -14.450 -4.698 4.013 1.00 92.31 107 GLY A O 1
ATOM 855 N N . LEU A 1 108 ? -12.822 -5.518 2.662 1.00 94.38 108 LEU A N 1
ATOM 856 C CA . LEU A 1 108 ? -12.131 -4.251 2.425 1.00 94.38 108 LEU A CA 1
ATOM 857 C C . LEU A 1 108 ? -12.783 -3.461 1.290 1.00 94.38 108 LEU A C 1
ATOM 859 O O . LEU A 1 108 ? -13.350 -4.035 0.360 1.00 94.38 108 LEU A O 1
ATOM 863 N N . GLY A 1 109 ? -12.682 -2.133 1.362 1.00 95.12 109 GLY A N 1
ATOM 864 C CA . GLY A 1 109 ? -12.977 -1.286 0.212 1.00 95.12 109 GLY A CA 1
ATOM 865 C C . GLY A 1 109 ? -11.925 -1.461 -0.886 1.00 95.12 109 GLY A C 1
ATOM 866 O O . GLY A 1 109 ? -10.771 -1.782 -0.601 1.00 95.12 109 GLY A O 1
ATOM 867 N N . LYS A 1 110 ? -12.308 -1.198 -2.139 1.00 95.25 110 LYS A N 1
ATOM 868 C CA . LYS A 1 110 ? -11.400 -1.274 -3.293 1.00 95.25 110 LYS A CA 1
ATOM 869 C C . LYS A 1 110 ? -10.127 -0.442 -3.091 1.00 95.25 110 LYS A C 1
ATOM 871 O O . LYS A 1 110 ? -9.026 -0.957 -3.251 1.00 95.25 110 LYS A O 1
ATOM 876 N N . ASP A 1 111 ? -10.280 0.806 -2.654 1.00 96.00 111 ASP A N 1
ATOM 877 C CA . ASP A 1 111 ? -9.150 1.712 -2.414 1.00 96.00 111 ASP A CA 1
ATOM 878 C C . ASP A 1 111 ? -8.205 1.185 -1.318 1.00 96.00 111 ASP A C 1
ATOM 880 O O . ASP A 1 111 ? -6.986 1.284 -1.444 1.00 96.00 111 ASP A O 1
ATOM 884 N N . GLU A 1 112 ? -8.745 0.590 -0.246 1.00 95.88 112 GLU A N 1
ATOM 885 C CA . GLU A 1 112 ? -7.939 -0.006 0.832 1.00 95.88 112 GLU A CA 1
ATOM 886 C C . GLU A 1 112 ? -7.167 -1.229 0.322 1.00 95.88 112 GLU A C 1
ATOM 888 O O . GLU A 1 112 ? -5.978 -1.382 0.606 1.00 95.88 112 GLU A O 1
ATOM 893 N N . ALA A 1 113 ? -7.825 -2.082 -0.467 1.00 96.44 113 ALA A N 1
ATOM 894 C CA . ALA A 1 113 ? -7.208 -3.256 -1.071 1.00 96.44 113 ALA A CA 1
ATOM 895 C C . ALA A 1 113 ? -6.072 -2.870 -2.037 1.00 96.44 113 ALA A C 1
ATOM 897 O O . ALA A 1 113 ? -4.969 -3.409 -1.927 1.00 96.44 113 ALA A O 1
ATOM 898 N N . GLU A 1 114 ? -6.303 -1.894 -2.921 1.00 96.69 114 GLU A N 1
ATOM 899 C CA . GLU A 1 114 ? -5.284 -1.352 -3.828 1.00 96.69 114 GLU A CA 1
ATOM 900 C C . GLU A 1 114 ? -4.085 -0.788 -3.057 1.00 96.69 114 GLU A C 1
ATOM 902 O O . GLU A 1 114 ? -2.936 -1.087 -3.386 1.00 96.69 114 GLU A O 1
ATOM 907 N N . GLN A 1 115 ? -4.326 -0.021 -1.990 1.00 96.56 115 GLN A N 1
ATOM 908 C CA . GLN A 1 115 ? -3.250 0.550 -1.179 1.00 96.56 115 GLN A CA 1
ATOM 909 C C . GLN A 1 115 ? -2.406 -0.508 -0.461 1.00 96.56 115 GLN A C 1
ATOM 911 O O . GLN A 1 115 ? -1.195 -0.322 -0.313 1.00 96.56 115 GLN A O 1
ATOM 916 N N . ILE A 1 116 ? -3.012 -1.610 -0.011 1.00 95.94 116 ILE A N 1
ATOM 917 C CA . ILE A 1 116 ? -2.275 -2.714 0.619 1.00 95.94 116 ILE A CA 1
ATOM 918 C C . ILE A 1 116 ? -1.406 -3.427 -0.421 1.00 95.94 116 ILE A C 1
ATOM 920 O O . ILE A 1 116 ? -0.218 -3.632 -0.169 1.00 95.94 116 ILE A O 1
ATOM 924 N N . VAL A 1 117 ? -1.972 -3.766 -1.585 1.00 95.81 117 VAL A N 1
ATOM 925 C CA . VAL A 1 117 ? -1.279 -4.532 -2.634 1.00 95.81 117 VAL A CA 1
ATOM 926 C C . VAL A 1 117 ? -0.188 -3.699 -3.306 1.00 95.81 117 VAL A C 1
ATOM 928 O O . VAL A 1 117 ? 0.978 -4.087 -3.289 1.00 95.81 117 VAL A O 1
ATOM 931 N N . TYR A 1 118 ? -0.516 -2.522 -3.844 1.00 95.19 118 TYR A N 1
ATOM 932 C CA . TYR A 1 118 ? 0.474 -1.665 -4.510 1.00 95.19 118 TYR A CA 1
ATOM 933 C C . TYR A 1 118 ? 1.478 -1.051 -3.532 1.00 95.19 118 TYR A C 1
ATOM 935 O O . TYR A 1 118 ? 2.597 -0.716 -3.916 1.00 95.19 118 TYR A O 1
ATOM 943 N N . GLY A 1 119 ? 1.091 -0.912 -2.263 1.00 92.06 119 GLY A N 1
ATOM 944 C CA . GLY A 1 119 ? 1.962 -0.431 -1.199 1.00 92.06 119 GLY A CA 1
ATOM 945 C C . GLY A 1 119 ? 2.896 -1.489 -0.608 1.00 92.06 119 GLY A C 1
ATOM 946 O O . GLY A 1 119 ? 3.595 -1.149 0.347 1.00 92.06 119 GLY A O 1
ATOM 947 N N . GLY A 1 120 ? 2.878 -2.734 -1.108 1.00 91.75 120 GLY A N 1
ATOM 948 C CA . GLY A 1 120 ? 3.729 -3.832 -0.632 1.00 91.75 120 GLY A CA 1
ATOM 949 C C . GLY A 1 120 ? 3.491 -4.218 0.831 1.00 91.75 120 GLY A C 1
ATOM 950 O O . GLY A 1 120 ? 4.420 -4.623 1.522 1.00 91.75 120 GLY A O 1
ATOM 951 N N . LYS A 1 121 ? 2.269 -4.016 1.343 1.00 92.31 121 LYS A N 1
ATOM 952 C CA . LYS A 1 121 ? 1.877 -4.371 2.723 1.00 92.31 121 LYS A CA 1
ATOM 953 C C . LYS A 1 121 ? 1.152 -5.715 2.790 1.00 92.31 121 LYS A C 1
ATOM 955 O O . LYS A 1 121 ? 0.701 -6.119 3.861 1.00 92.31 121 LYS A O 1
ATOM 960 N N . ASP A 1 122 ? 1.029 -6.400 1.659 1.00 91.75 122 ASP A N 1
ATOM 961 C CA . ASP A 1 122 ? 0.390 -7.702 1.532 1.00 91.75 122 ASP A CA 1
ATOM 962 C C . ASP A 1 122 ? 1.108 -8.781 2.351 1.00 91.75 122 ASP A C 1
ATOM 964 O O . ASP A 1 122 ? 0.439 -9.595 2.980 1.00 91.75 122 ASP A O 1
ATOM 968 N N . GLU A 1 123 ? 2.439 -8.726 2.466 1.00 91.12 123 GLU A N 1
ATOM 969 C CA . GLU A 1 123 ? 3.207 -9.652 3.316 1.00 91.12 123 GLU A CA 1
ATOM 970 C C . GLU A 1 123 ? 2.786 -9.614 4.796 1.00 91.12 123 GLU A C 1
ATOM 972 O O . GLU A 1 123 ? 2.766 -10.650 5.460 1.00 91.12 123 GLU A O 1
ATOM 977 N N . LEU A 1 124 ? 2.418 -8.433 5.310 1.00 92.31 124 LEU A N 1
ATOM 978 C CA . LEU A 1 124 ? 1.906 -8.271 6.675 1.00 92.31 124 LEU A CA 1
ATOM 979 C C . LEU A 1 124 ? 0.408 -8.579 6.759 1.00 92.31 124 LEU A C 1
ATOM 981 O O . LEU A 1 124 ? -0.053 -9.132 7.752 1.00 92.31 124 LEU A O 1
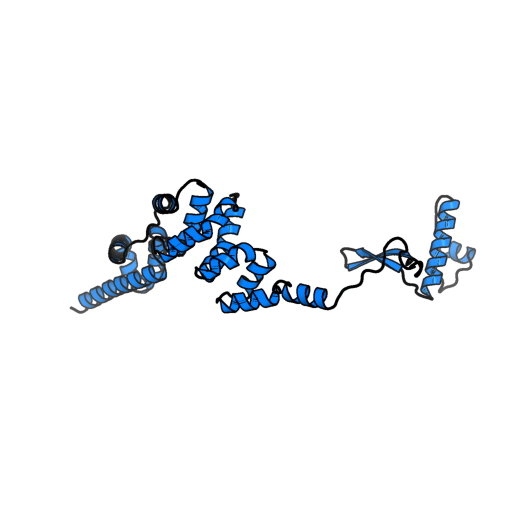ATOM 985 N N . PHE A 1 125 ? -0.361 -8.234 5.728 1.00 94.69 125 PHE A N 1
ATOM 986 C CA . PHE A 1 125 ? -1.813 -8.403 5.722 1.00 94.69 125 PHE A CA 1
ATOM 987 C C . PHE A 1 125 ? -2.251 -9.877 5.655 1.00 94.69 125 PHE A C 1
ATOM 989 O O . PHE A 1 125 ? -3.112 -10.303 6.423 1.00 94.69 125 PHE A O 1
ATOM 996 N N . GLU A 1 126 ? -1.648 -10.669 4.769 1.00 92.81 126 GLU A N 1
ATOM 997 C CA . GLU A 1 126 ? -2.029 -12.061 4.478 1.00 92.81 126 GLU A CA 1
ATOM 998 C C . GLU A 1 126 ? -2.006 -13.022 5.680 1.00 92.81 126 GLU A C 1
ATOM 1000 O O . GLU A 1 126 ? -2.917 -13.848 5.803 1.00 92.81 126 GLU A O 1
ATOM 1005 N N . PRO A 1 127 ? -0.999 -12.999 6.576 1.00 93.94 127 PRO A N 1
ATOM 1006 C CA . PRO A 1 127 ? -1.044 -13.832 7.773 1.00 93.94 127 PRO A CA 1
ATOM 1007 C C . PRO A 1 127 ? -2.093 -13.344 8.781 1.00 93.94 127 PRO A C 1
ATOM 1009 O O . PRO A 1 127 ? -2.747 -14.176 9.410 1.00 93.94 127 PRO A O 1
ATOM 1012 N N . LEU A 1 128 ? -2.289 -12.027 8.909 1.00 94.50 128 LEU A N 1
ATOM 1013 C CA . LEU A 1 128 ? -3.187 -11.427 9.901 1.00 94.50 128 LEU A CA 1
ATOM 1014 C C . LEU A 1 128 ? -4.663 -11.618 9.538 1.00 94.50 128 LEU A C 1
ATOM 1016 O O . LEU A 1 128 ? -5.477 -11.946 10.401 1.00 94.50 128 LEU A O 1
ATOM 1020 N N . VAL A 1 129 ? -5.014 -11.479 8.256 1.00 94.69 129 VAL A N 1
ATOM 1021 C CA . VAL A 1 129 ? -6.405 -11.566 7.769 1.00 94.69 129 VAL A CA 1
ATOM 1022 C C . VAL A 1 129 ? -7.023 -12.954 7.971 1.00 94.69 129 VAL A C 1
ATOM 1024 O O . VAL A 1 129 ? -8.240 -13.111 7.974 1.00 94.69 129 VAL A O 1
ATOM 1027 N N . LYS A 1 130 ? -6.189 -13.982 8.179 1.00 92.06 130 LYS A N 1
ATOM 1028 C CA . LYS A 1 130 ? -6.636 -15.349 8.492 1.00 92.06 130 LYS A CA 1
ATOM 1029 C C . LYS A 1 130 ? -7.200 -15.488 9.905 1.00 92.06 130 LYS A C 1
ATOM 1031 O O . LYS A 1 130 ? -7.924 -16.448 10.158 1.00 92.06 130 LYS A O 1
ATOM 1036 N N . LYS A 1 131 ? -6.832 -14.583 10.815 1.00 92.62 131 LYS A N 1
ATOM 1037 C CA . LYS A 1 131 ? -7.207 -14.634 12.233 1.00 92.62 131 LYS A CA 1
ATOM 1038 C C . LYS A 1 131 ? -8.099 -13.468 12.651 1.00 92.62 131 LYS A C 1
ATOM 1040 O O . LYS A 1 131 ? -8.982 -13.670 13.474 1.00 92.62 131 LYS A O 1
ATOM 1045 N N . HIS A 1 132 ? -7.870 -12.286 12.080 1.00 93.94 132 HIS A N 1
ATOM 1046 C CA . HIS A 1 132 ? -8.395 -11.026 12.600 1.00 93.94 132 HIS A CA 1
ATOM 1047 C C . HIS A 1 132 ? -9.275 -10.270 11.598 1.00 93.94 132 HIS A C 1
ATOM 1049 O O . HIS A 1 132 ? -9.258 -10.534 10.396 1.00 93.94 132 HIS A O 1
ATOM 1055 N N . ASP A 1 133 ? -10.025 -9.285 12.107 1.00 91.75 133 ASP A N 1
ATOM 1056 C CA . ASP A 1 133 ? -10.896 -8.403 11.315 1.00 91.75 133 ASP A CA 1
ATOM 1057 C C . ASP A 1 133 ? -10.096 -7.639 10.230 1.00 91.75 133 ASP A C 1
ATOM 1059 O O . ASP A 1 133 ? -9.254 -6.797 10.572 1.00 91.75 133 ASP A O 1
ATOM 1063 N N . PRO A 1 134 ? -10.386 -7.848 8.929 1.00 93.50 134 PRO A N 1
ATOM 1064 C CA . PRO A 1 134 ? -9.683 -7.202 7.817 1.00 93.50 134 PRO A CA 1
ATOM 1065 C C . PRO A 1 134 ? -9.659 -5.678 7.929 1.00 93.50 134 PRO A C 1
ATOM 1067 O O . PRO A 1 134 ? -8.641 -5.047 7.646 1.00 93.50 134 PRO A O 1
ATOM 1070 N N . LYS A 1 135 ? -10.751 -5.076 8.416 1.00 92.19 135 LYS A N 1
ATOM 1071 C CA . LYS A 1 135 ? -10.864 -3.618 8.570 1.00 92.19 135 LYS A CA 1
ATOM 1072 C C . LYS A 1 135 ? -9.960 -3.072 9.669 1.00 92.19 135 LYS A C 1
ATOM 1074 O O . LYS A 1 135 ? -9.412 -1.980 9.533 1.00 92.19 135 LYS A O 1
ATOM 1079 N N . ALA A 1 136 ? -9.794 -3.820 10.760 1.00 91.75 136 ALA A N 1
ATOM 1080 C CA . ALA A 1 136 ? -8.875 -3.439 11.826 1.00 91.75 136 AL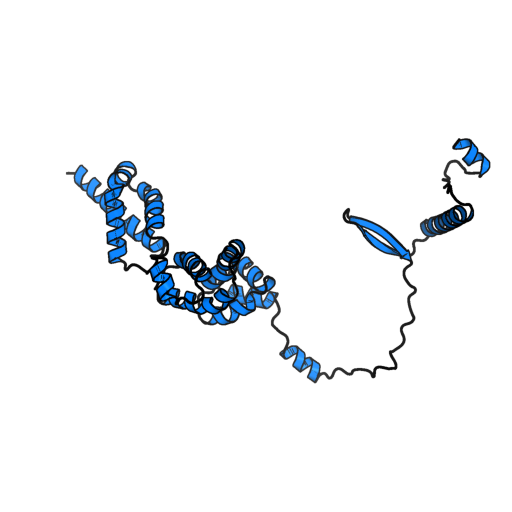A A CA 1
ATOM 1081 C C . ALA A 1 136 ? -7.423 -3.490 11.329 1.00 91.75 136 ALA A C 1
ATOM 1083 O O . ALA A 1 136 ? -6.662 -2.554 11.571 1.00 91.75 136 ALA A O 1
ATOM 1084 N N . ILE A 1 137 ? -7.073 -4.528 10.562 1.00 94.44 137 ILE A N 1
ATOM 1085 C CA . ILE A 1 137 ? -5.747 -4.659 9.949 1.00 94.44 137 ILE A CA 1
ATOM 1086 C C . ILE A 1 137 ? -5.496 -3.510 8.965 1.00 94.44 137 ILE A C 1
ATOM 1088 O O . ILE A 1 137 ? -4.467 -2.841 9.061 1.00 94.44 137 ILE A O 1
ATOM 1092 N N . ALA A 1 138 ? -6.439 -3.231 8.059 1.00 94.50 138 ALA A N 1
ATOM 1093 C CA . ALA A 1 138 ? -6.320 -2.137 7.096 1.00 94.50 138 ALA A CA 1
ATOM 1094 C C . ALA A 1 138 ? -6.139 -0.783 7.793 1.00 94.50 138 ALA A C 1
ATOM 1096 O O . ALA A 1 138 ? -5.238 -0.029 7.429 1.00 94.50 138 ALA A O 1
ATOM 1097 N N . ARG A 1 139 ? -6.899 -0.507 8.865 1.00 92.31 139 ARG A N 1
ATOM 1098 C CA . ARG A 1 139 ? -6.710 0.707 9.675 1.00 92.31 139 ARG A CA 1
ATOM 1099 C C . ARG A 1 139 ? -5.286 0.812 10.221 1.00 92.31 139 ARG A C 1
ATOM 1101 O O . ARG A 1 139 ? -4.678 1.878 10.125 1.00 92.31 139 ARG A O 1
ATOM 1108 N N . ILE A 1 140 ? -4.740 -0.273 10.771 1.00 93.62 140 ILE A N 1
ATOM 1109 C CA . ILE A 1 140 ? -3.378 -0.276 11.320 1.00 93.62 140 ILE A CA 1
ATOM 1110 C C . ILE A 1 140 ? -2.350 -0.019 10.212 1.00 93.62 140 ILE A C 1
ATOM 1112 O O . ILE A 1 140 ? -1.521 0.882 10.336 1.00 93.62 140 ILE A O 1
ATOM 1116 N N . LEU A 1 141 ? -2.429 -0.773 9.115 1.00 93.81 141 LEU A N 1
ATOM 1117 C CA . LEU A 1 141 ? -1.444 -0.742 8.032 1.00 93.81 141 LEU A CA 1
ATOM 1118 C C . LEU A 1 141 ? -1.470 0.556 7.212 1.00 93.81 141 LEU A C 1
ATOM 1120 O O . LEU A 1 141 ? -0.416 1.018 6.770 1.00 93.81 141 LEU A O 1
ATOM 1124 N N . LEU A 1 142 ? -2.653 1.130 6.983 1.00 93.88 142 LEU A N 1
ATOM 1125 C CA . LEU A 1 142 ? -2.841 2.282 6.094 1.00 93.88 142 LEU A CA 1
ATOM 1126 C C . LEU A 1 142 ? -2.879 3.622 6.834 1.00 93.88 142 LEU A C 1
ATOM 1128 O O . LEU A 1 142 ? -2.514 4.643 6.251 1.00 93.88 142 LEU A O 1
ATOM 1132 N N . HIS A 1 143 ? -3.284 3.637 8.107 1.00 92.56 143 HIS A N 1
ATOM 1133 C CA . HIS A 1 143 ? -3.420 4.877 8.877 1.00 92.56 143 HIS A CA 1
ATOM 1134 C C . HIS A 1 143 ? -2.458 4.949 10.062 1.00 92.56 143 HIS A C 1
ATOM 1136 O O . HIS A 1 143 ? -1.684 5.901 10.145 1.00 92.56 143 HIS A O 1
ATOM 1142 N N . VAL A 1 144 ? -2.456 3.944 10.942 1.00 91.75 144 VAL A N 1
ATOM 1143 C CA . VAL A 1 144 ? -1.710 4.014 12.213 1.00 91.75 144 VAL A CA 1
ATOM 1144 C C . VAL A 1 144 ? -0.200 3.972 11.993 1.00 91.75 144 VAL A C 1
ATOM 1146 O O . VAL A 1 144 ? 0.511 4.853 12.473 1.00 91.75 144 VAL A O 1
ATOM 1149 N N . LEU A 1 145 ? 0.307 2.991 11.239 1.00 91.62 145 LEU A N 1
ATOM 1150 C CA . LEU A 1 145 ? 1.750 2.878 11.002 1.00 91.62 145 LEU A CA 1
ATOM 1151 C C . LEU A 1 145 ? 2.320 4.094 10.255 1.00 91.62 145 LEU A C 1
ATOM 1153 O O . LEU A 1 145 ? 3.310 4.647 10.736 1.00 91.62 145 LEU A O 1
ATOM 1157 N N . PRO A 1 146 ? 1.707 4.587 9.155 1.00 91.25 146 PRO A N 1
ATOM 1158 C CA . PRO A 1 146 ? 2.204 5.790 8.488 1.00 91.25 146 PRO A CA 1
ATOM 1159 C C . PRO A 1 146 ? 2.145 7.049 9.363 1.00 91.25 146 PRO A C 1
ATOM 1161 O O . PRO A 1 146 ? 2.977 7.942 9.212 1.00 91.25 146 PRO A O 1
ATOM 1164 N N . GLU A 1 147 ? 1.175 7.161 10.277 1.00 90.75 147 GLU A N 1
ATOM 1165 C CA . GLU A 1 147 ? 1.133 8.277 11.230 1.00 90.75 147 GLU A CA 1
ATOM 1166 C C . GLU A 1 147 ? 2.299 8.216 12.225 1.00 90.75 147 GLU A C 1
ATOM 1168 O O . GLU A 1 147 ? 2.943 9.233 12.485 1.00 90.75 147 GLU A O 1
ATOM 1173 N N . ILE A 1 148 ? 2.605 7.026 12.742 1.00 88.56 148 ILE A N 1
ATOM 1174 C CA . ILE A 1 148 ? 3.724 6.797 13.664 1.00 88.56 148 ILE A CA 1
ATOM 1175 C C . ILE A 1 148 ? 5.072 7.062 12.973 1.00 88.56 148 ILE A C 1
ATOM 1177 O O . ILE A 1 148 ? 5.944 7.708 13.557 1.00 88.56 148 ILE A O 1
ATOM 1181 N N . GLU A 1 149 ? 5.219 6.658 11.709 1.00 89.50 149 GLU A N 1
ATOM 1182 C CA . GLU A 1 149 ? 6.409 6.949 10.898 1.00 89.50 149 GLU A CA 1
ATOM 1183 C C . GLU A 1 149 ? 6.641 8.450 10.733 1.00 89.50 149 GLU A C 1
ATOM 1185 O O . GLU A 1 149 ? 7.753 8.942 10.916 1.00 89.50 149 GLU A O 1
ATOM 1190 N N . ARG A 1 150 ? 5.573 9.209 10.447 1.00 89.62 150 ARG A N 1
ATOM 1191 C CA . ARG A 1 150 ? 5.642 10.675 10.324 1.00 89.62 150 ARG A CA 1
ATOM 1192 C C . ARG A 1 150 ? 6.061 11.357 11.624 1.00 89.62 150 ARG A C 1
ATOM 1194 O O . ARG A 1 150 ? 6.644 12.436 11.569 1.00 89.62 150 ARG A O 1
ATOM 1201 N N . LYS A 1 151 ? 5.776 10.744 12.776 1.00 86.75 151 LYS A N 1
ATOM 1202 C CA . LYS A 1 151 ? 6.232 11.207 14.097 1.00 86.75 151 LYS A CA 1
ATOM 1203 C C . LYS A 1 151 ? 7.694 10.828 14.390 1.00 86.75 151 LYS A C 1
ATOM 1205 O O . LYS A 1 151 ? 8.231 11.263 15.402 1.00 86.75 151 LYS A O 1
ATOM 1210 N N . GLY A 1 152 ? 8.352 10.083 13.498 1.00 83.88 152 GLY A N 1
ATOM 1211 C CA . GLY A 1 152 ? 9.775 9.745 13.573 1.00 83.88 152 GLY A CA 1
ATOM 1212 C C . GLY A 1 152 ? 10.090 8.452 14.328 1.00 83.88 152 GLY A C 1
ATOM 1213 O O . GLY A 1 152 ? 11.246 8.231 14.682 1.00 83.88 152 GLY A O 1
ATOM 1214 N N . HIS A 1 153 ? 9.091 7.607 14.590 1.00 83.88 153 HIS A N 1
ATOM 1215 C CA . HIS A 1 153 ? 9.290 6.323 15.261 1.00 83.88 153 HIS A CA 1
ATOM 1216 C C . HIS A 1 153 ? 9.559 5.182 14.267 1.00 83.88 153 HIS A C 1
ATOM 1218 O O . HIS A 1 153 ? 9.077 5.200 13.135 1.00 83.88 153 HIS A O 1
ATOM 1224 N N . ASP A 1 154 ? 10.296 4.158 14.711 1.00 80.44 154 ASP A N 1
ATOM 1225 C CA . ASP A 1 154 ? 10.591 2.971 13.901 1.00 80.44 154 ASP A CA 1
ATOM 1226 C C . ASP A 1 154 ? 9.398 1.999 13.861 1.00 80.44 154 ASP A C 1
ATOM 1228 O O . ASP A 1 154 ? 9.001 1.423 14.877 1.00 80.44 154 ASP A O 1
ATOM 1232 N N . ILE A 1 155 ? 8.848 1.785 12.663 1.00 83.56 155 ILE A N 1
ATOM 1233 C CA . ILE A 1 155 ? 7.731 0.864 12.422 1.00 83.56 155 ILE A CA 1
ATOM 1234 C C . ILE A 1 155 ? 8.160 -0.606 12.489 1.00 83.56 155 ILE A C 1
ATOM 1236 O O . ILE A 1 155 ? 7.326 -1.470 12.763 1.00 83.56 155 ILE A O 1
ATOM 1240 N N . LYS A 1 156 ? 9.433 -0.939 12.245 1.00 81.56 156 LYS A N 1
ATOM 1241 C CA . LYS A 1 156 ? 9.852 -2.346 12.103 1.00 81.56 156 LYS A CA 1
ATOM 1242 C C . LYS A 1 156 ? 9.559 -3.165 13.356 1.00 81.56 156 LYS A C 1
ATOM 1244 O O . LYS A 1 156 ? 9.071 -4.288 13.253 1.00 81.56 156 LYS A O 1
ATOM 1249 N N . ASN A 1 157 ? 9.777 -2.572 14.527 1.00 78.19 157 ASN A N 1
ATOM 1250 C CA . ASN A 1 157 ? 9.494 -3.209 15.813 1.00 78.19 157 ASN A CA 1
ATOM 1251 C C . ASN A 1 157 ? 7.988 -3.356 16.086 1.00 78.19 157 ASN A C 1
ATOM 1253 O O . ASN A 1 157 ? 7.581 -4.271 16.799 1.00 78.19 157 ASN A O 1
ATOM 1257 N N . LEU A 1 158 ? 7.161 -2.482 15.504 1.00 82.94 158 LEU A N 1
ATOM 1258 C CA . LEU A 1 158 ? 5.703 -2.493 15.648 1.00 82.94 158 LEU A CA 1
ATOM 1259 C C . LEU A 1 158 ? 5.033 -3.494 14.708 1.00 82.94 158 LEU A C 1
ATOM 1261 O O . LEU A 1 158 ? 4.035 -4.103 15.083 1.00 82.94 158 LEU A O 1
ATOM 1265 N N . ALA A 1 159 ? 5.582 -3.693 13.506 1.00 81.56 159 ALA A N 1
ATOM 1266 C CA . ALA A 1 159 ? 5.010 -4.586 12.502 1.00 81.56 159 ALA A CA 1
ATOM 1267 C C . ALA A 1 159 ? 4.860 -6.032 13.011 1.00 81.56 159 ALA A C 1
ATOM 1269 O O . ALA A 1 159 ? 3.844 -6.673 12.753 1.00 81.56 159 ALA A O 1
ATOM 1270 N N . GLY A 1 160 ? 5.826 -6.518 13.798 1.00 84.19 160 GLY A N 1
ATOM 1271 C CA . GLY A 1 160 ? 5.775 -7.852 14.407 1.00 84.19 160 GLY A CA 1
ATOM 1272 C C . GLY A 1 160 ? 4.747 -8.012 15.532 1.00 84.19 160 GLY A C 1
ATOM 1273 O O . GLY A 1 160 ? 4.469 -9.136 15.929 1.00 84.19 160 GLY A O 1
ATOM 1274 N N . ARG A 1 161 ? 4.171 -6.914 16.037 1.00 86.44 161 ARG A N 1
ATOM 1275 C CA . ARG A 1 161 ? 3.271 -6.901 17.208 1.00 86.44 161 ARG A CA 1
ATOM 1276 C C . ARG A 1 161 ? 1.823 -6.602 16.867 1.00 86.44 161 ARG A C 1
ATOM 1278 O O . ARG A 1 161 ? 0.976 -6.529 17.752 1.00 86.44 161 ARG A O 1
ATOM 1285 N N . ILE A 1 162 ? 1.525 -6.421 15.583 1.00 91.75 162 ILE A N 1
ATOM 1286 C CA . ILE A 1 162 ? 0.163 -6.153 15.119 1.00 91.75 162 ILE A CA 1
ATOM 1287 C C . ILE A 1 162 ? -0.774 -7.304 15.525 1.00 91.75 162 ILE A C 1
ATOM 1289 O O . ILE A 1 162 ? -1.889 -7.034 15.958 1.00 91.75 162 ILE A O 1
ATOM 1293 N N . ASP A 1 163 ? -0.304 -8.557 15.450 1.00 92.75 163 ASP A N 1
ATOM 1294 C CA . ASP A 1 163 ? -1.038 -9.759 15.895 1.00 92.75 163 ASP A CA 1
ATOM 1295 C C . ASP A 1 163 ? -1.431 -9.629 17.383 1.00 92.75 163 ASP A C 1
ATOM 1297 O O . ASP A 1 163 ? -2.602 -9.762 17.724 1.00 92.75 163 ASP A O 1
ATOM 1301 N N . GLU A 1 164 ? -0.497 -9.228 18.258 1.00 92.00 164 GLU A N 1
ATOM 1302 C CA . GLU A 1 164 ? -0.756 -9.037 19.696 1.00 92.00 164 GLU A CA 1
ATOM 1303 C C . GLU A 1 164 ? -1.801 -7.944 19.968 1.00 92.00 164 GLU A C 1
ATOM 1305 O O . GLU A 1 164 ? -2.699 -8.120 20.795 1.00 92.00 164 GLU A O 1
ATOM 1310 N N . VAL A 1 165 ? -1.718 -6.814 19.259 1.00 92.00 165 VAL A N 1
ATOM 1311 C CA . VAL A 1 165 ? -2.702 -5.727 19.394 1.00 92.00 165 VAL A CA 1
ATOM 1312 C C . VAL A 1 165 ? -4.084 -6.188 18.940 1.00 92.00 165 VAL A C 1
ATOM 1314 O O . VAL A 1 165 ? -5.077 -5.912 19.613 1.00 92.00 165 VAL A O 1
ATOM 1317 N N . LEU A 1 166 ? -4.168 -6.906 17.821 1.00 93.06 166 LEU A N 1
ATOM 1318 C CA . LEU A 1 166 ? -5.435 -7.425 17.312 1.00 93.06 166 LEU A CA 1
ATOM 1319 C C . LEU A 1 166 ? -6.036 -8.475 18.257 1.00 93.06 166 LEU A C 1
ATOM 1321 O O . LEU A 1 166 ? -7.229 -8.405 18.550 1.00 93.06 166 LEU A O 1
ATOM 1325 N N . GLU A 1 167 ? -5.224 -9.366 18.832 1.00 93.19 167 GLU A N 1
ATOM 1326 C CA . GLU A 1 167 ? -5.681 -10.294 19.872 1.00 93.19 167 GLU A CA 1
ATOM 1327 C C . GLU A 1 167 ? -6.220 -9.566 21.112 1.00 93.19 167 GLU A C 1
ATOM 1329 O O . GLU A 1 167 ? -7.249 -9.955 21.667 1.00 93.19 167 GLU A O 1
ATOM 1334 N N . GLY A 1 168 ? -5.537 -8.514 21.575 1.00 89.44 168 GLY A N 1
ATOM 1335 C CA . GLY A 1 168 ? -5.985 -7.720 22.723 1.00 89.44 168 GLY A CA 1
ATOM 1336 C C . GLY A 1 168 ? -7.318 -7.010 22.467 1.00 89.44 168 GLY A C 1
ATOM 1337 O O . GLY A 1 168 ? -8.163 -6.920 23.365 1.00 89.44 168 GLY A O 1
ATOM 1338 N N . LEU A 1 169 ? -7.538 -6.564 21.228 1.00 89.31 169 LEU A N 1
ATOM 1339 C CA . LEU A 1 169 ? -8.802 -5.985 20.782 1.00 89.31 169 LEU A CA 1
ATOM 1340 C C . LEU A 1 169 ? -9.933 -7.026 20.782 1.00 89.31 169 LEU A C 1
ATOM 1342 O O . LEU A 1 169 ? -11.028 -6.738 21.261 1.00 89.31 169 LEU A O 1
ATOM 1346 N N . GLU A 1 170 ? -9.674 -8.241 20.294 1.00 88.75 170 GLU A N 1
ATOM 1347 C CA . GLU A 1 170 ? -10.648 -9.344 20.274 1.00 88.75 170 GLU A CA 1
ATOM 1348 C C . GLU A 1 170 ? -10.996 -9.856 21.675 1.00 88.75 170 GLU A C 1
ATOM 1350 O O . GLU A 1 170 ? -12.158 -10.152 21.960 1.00 88.75 170 GLU A O 1
ATOM 1355 N N . LYS A 1 171 ? -10.011 -9.887 22.581 1.00 88.19 171 LYS A N 1
ATOM 1356 C CA . LYS A 1 171 ? -10.204 -10.179 24.013 1.00 88.19 171 LYS A CA 1
ATOM 1357 C C . LYS A 1 171 ? -10.945 -9.054 24.749 1.00 88.19 171 LYS A C 1
ATOM 1359 O O . LYS A 1 171 ? -11.290 -9.217 25.918 1.00 88.19 171 LYS A O 1
ATOM 1364 N N . GLY A 1 172 ? -11.195 -7.920 24.089 1.00 84.19 172 GLY A N 1
ATOM 1365 C CA . GLY A 1 172 ? -11.910 -6.781 24.655 1.00 84.19 172 GLY A CA 1
ATOM 1366 C C . GLY A 1 172 ? -11.123 -6.039 25.733 1.00 84.19 172 GLY A C 1
ATOM 1367 O O . GLY A 1 172 ? -11.735 -5.434 26.608 1.00 84.19 172 GLY A O 1
ATOM 1368 N N . MET A 1 173 ? -9.786 -6.080 25.698 1.00 86.00 173 MET A N 1
ATOM 1369 C CA . MET A 1 173 ? -8.936 -5.380 26.673 1.00 86.00 173 MET A CA 1
ATOM 1370 C C . MET A 1 173 ? -8.985 -3.854 26.502 1.00 86.00 173 MET A C 1
ATOM 1372 O O . MET A 1 173 ? -8.762 -3.113 27.458 1.00 86.00 173 MET A O 1
ATOM 1376 N N . PHE A 1 174 ? -9.286 -3.388 25.289 1.00 86.81 174 PHE A N 1
ATOM 1377 C CA . PHE A 1 174 ? -9.456 -1.985 24.913 1.00 86.81 174 PHE A CA 1
ATOM 1378 C C . PHE A 1 174 ? -10.406 -1.882 23.700 1.00 86.81 174 PHE A C 1
ATOM 1380 O O . PHE A 1 174 ? -10.779 -2.890 23.101 1.00 86.81 174 PHE A O 1
ATOM 1387 N N . SER A 1 175 ? -10.830 -0.668 23.334 1.00 86.00 175 SER A N 1
ATOM 1388 C CA . SER A 1 175 ? -11.729 -0.431 22.182 1.00 86.00 175 SER A CA 1
ATOM 1389 C C . SER A 1 175 ? -10.979 -0.114 20.879 1.00 86.00 175 SER A C 1
ATOM 1391 O O . SER A 1 175 ? -9.809 0.256 20.910 1.00 86.00 175 SER A O 1
ATOM 1393 N N . LYS A 1 176 ? -11.655 -0.153 19.719 1.00 83.31 176 LYS A N 1
ATOM 1394 C CA . LYS A 1 176 ? -11.040 0.162 18.407 1.00 83.31 176 LYS A CA 1
ATOM 1395 C C . LYS A 1 176 ? -10.343 1.531 18.364 1.00 83.31 176 LYS A C 1
ATOM 1397 O O . LYS A 1 176 ? -9.356 1.692 17.656 1.00 83.31 176 LYS A O 1
ATOM 1402 N N . ASP A 1 177 ? -10.811 2.497 19.152 1.00 81.69 177 ASP A N 1
ATOM 1403 C CA . ASP A 1 177 ? -10.217 3.839 19.241 1.00 81.69 177 ASP A CA 1
ATOM 1404 C C . ASP A 1 177 ? -8.948 3.903 20.104 1.00 81.69 177 ASP A C 1
ATOM 1406 O O . ASP A 1 177 ? -8.267 4.928 20.141 1.00 81.69 177 ASP A O 1
ATOM 1410 N N . GLY A 1 178 ? -8.635 2.822 20.821 1.00 84.25 178 GLY A N 1
ATOM 1411 C CA . GLY A 1 178 ? -7.417 2.672 21.610 1.00 84.25 178 GLY A CA 1
ATOM 1412 C C . GLY A 1 178 ? -6.201 2.243 20.789 1.00 84.25 178 GLY A C 1
ATOM 1413 O O . GLY A 1 178 ? -5.087 2.503 21.232 1.00 84.25 178 GLY A O 1
ATOM 1414 N N . ILE A 1 179 ? -6.397 1.650 19.601 1.00 88.81 179 ILE A N 1
ATOM 1415 C CA . ILE A 1 179 ? -5.318 1.095 18.757 1.00 88.81 179 ILE A CA 1
ATOM 1416 C C . ILE A 1 179 ? -4.232 2.143 18.499 1.00 88.81 179 ILE A C 1
ATOM 1418 O O . ILE A 1 179 ? -3.060 1.890 18.763 1.00 88.81 179 ILE A O 1
ATOM 1422 N N . ASP A 1 180 ? -4.634 3.328 18.035 1.00 88.00 180 ASP A N 1
ATOM 1423 C CA . ASP A 1 180 ? -3.719 4.407 17.656 1.00 88.00 180 ASP A CA 1
ATOM 1424 C C . ASP A 1 180 ? -2.819 4.797 18.844 1.00 88.00 180 ASP A C 1
ATOM 1426 O O . ASP A 1 180 ? -1.603 4.920 18.709 1.00 88.00 180 ASP A O 1
ATOM 1430 N N . LYS A 1 181 ? -3.416 4.902 20.042 1.00 87.00 181 LYS A N 1
ATOM 1431 C CA . LYS A 1 181 ? -2.716 5.276 21.277 1.00 87.00 181 LYS A CA 1
ATOM 1432 C C . LYS A 1 181 ? -1.808 4.156 21.789 1.00 87.00 181 LYS A C 1
ATOM 1434 O O . LYS A 1 181 ? -0.716 4.452 22.258 1.00 87.00 181 LYS A O 1
ATOM 1439 N N . ILE A 1 182 ? -2.239 2.894 21.698 1.00 89.25 182 ILE A N 1
ATOM 1440 C CA . ILE A 1 182 ? -1.415 1.732 22.074 1.00 89.25 182 ILE A CA 1
ATOM 1441 C C . ILE A 1 182 ? -0.182 1.685 21.197 1.00 89.25 182 ILE A C 1
ATOM 1443 O O . ILE A 1 182 ? 0.924 1.672 21.720 1.00 89.25 182 ILE A O 1
ATOM 1447 N N . MET A 1 183 ? -0.368 1.709 19.878 1.00 89.12 183 MET A N 1
ATOM 1448 C CA . MET A 1 183 ? 0.733 1.612 18.925 1.00 89.12 183 MET A CA 1
ATOM 1449 C C . MET A 1 183 ? 1.712 2.782 19.086 1.00 89.12 183 MET A C 1
ATOM 1451 O O . MET A 1 183 ? 2.918 2.567 19.048 1.00 89.12 183 MET A O 1
ATOM 1455 N N . GLU A 1 184 ? 1.218 3.997 19.346 1.00 87.75 184 GLU A N 1
ATOM 1456 C CA . GLU A 1 184 ? 2.057 5.169 19.630 1.00 87.75 1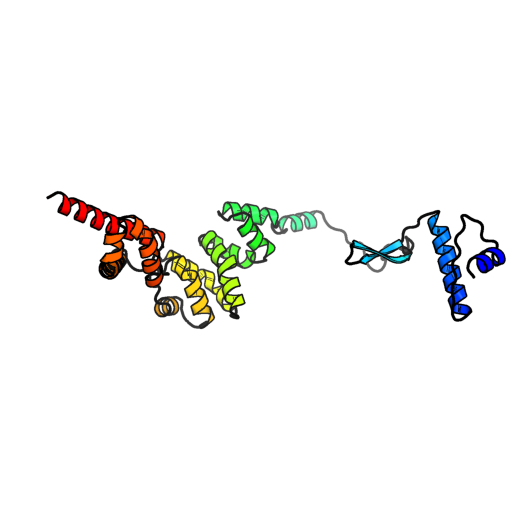84 GLU A CA 1
ATOM 1457 C C . GLU A 1 184 ? 2.829 5.046 20.957 1.00 87.75 184 GLU A C 1
ATOM 1459 O O . GLU A 1 184 ? 4.044 5.237 20.973 1.00 87.75 184 GLU A O 1
ATOM 1464 N N . CYS A 1 185 ? 2.165 4.678 22.062 1.00 86.56 185 CYS A N 1
ATOM 1465 C CA . CYS A 1 185 ? 2.834 4.416 23.344 1.00 86.56 185 CYS A CA 1
ATOM 1466 C C . CYS A 1 185 ? 3.909 3.319 23.179 1.00 86.56 185 CYS A C 1
ATOM 1468 O O . CYS A 1 185 ? 5.022 3.437 23.698 1.00 86.56 185 CYS A O 1
ATOM 1470 N N . TRP A 1 186 ? 3.585 2.259 22.431 1.00 88.44 186 TRP A N 1
ATOM 1471 C CA . TRP A 1 186 ? 4.461 1.108 22.235 1.00 88.44 186 TRP A CA 1
ATOM 1472 C C . TRP A 1 186 ? 5.674 1.441 21.364 1.00 88.44 186 TRP A C 1
ATOM 1474 O O . TRP A 1 186 ? 6.772 0.951 21.624 1.00 88.44 186 TRP A O 1
ATOM 1484 N N . ALA A 1 187 ? 5.513 2.354 20.403 1.00 85.69 187 ALA A N 1
ATOM 1485 C CA . ALA A 1 187 ? 6.600 2.880 19.581 1.00 85.69 187 ALA A CA 1
ATOM 1486 C C . ALA A 1 187 ? 7.723 3.522 20.416 1.00 85.69 187 ALA A C 1
ATOM 1488 O O . ALA A 1 187 ? 8.889 3.491 20.024 1.00 85.69 187 ALA A O 1
ATOM 1489 N N . GLY A 1 188 ? 7.380 4.115 21.565 1.00 82.56 188 GLY A N 1
ATOM 1490 C CA . GLY A 1 188 ? 8.340 4.700 22.504 1.00 82.56 188 GLY A CA 1
ATOM 1491 C C . GLY A 1 188 ? 8.934 3.707 23.509 1.00 82.56 188 GLY A C 1
ATOM 1492 O O . GLY A 1 188 ? 9.925 4.031 24.163 1.00 82.56 188 GLY A O 1
ATOM 1493 N N . LYS A 1 189 ? 8.347 2.512 23.650 1.00 84.06 189 LYS A N 1
ATOM 1494 C CA . LYS A 1 189 ? 8.732 1.499 24.645 1.00 84.06 189 LYS A CA 1
ATOM 1495 C C . LYS A 1 189 ? 8.705 0.095 24.043 1.00 84.06 189 LYS A C 1
ATOM 1497 O O . LYS A 1 189 ? 7.853 -0.713 24.414 1.00 84.06 189 LYS A O 1
ATOM 1502 N N . PRO A 1 190 ? 9.640 -0.225 23.138 1.00 80.12 190 PRO A N 1
ATOM 1503 C CA . PRO A 1 190 ? 9.623 -1.496 22.432 1.00 80.12 190 PRO A CA 1
ATOM 1504 C C . PRO A 1 190 ? 9.741 -2.702 2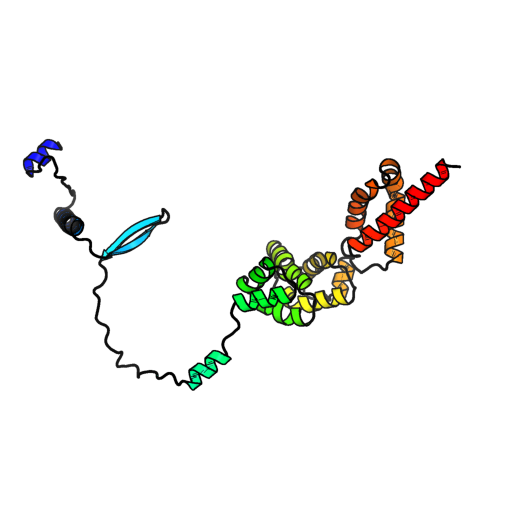3.370 1.00 80.12 190 PRO A C 1
ATOM 1506 O O . PRO A 1 190 ? 9.268 -3.758 23.012 1.00 80.12 190 PRO A O 1
ATOM 1509 N N . ASP A 1 191 ? 10.281 -2.614 24.581 1.00 84.25 191 ASP A N 1
ATOM 1510 C CA . ASP A 1 191 ? 10.416 -3.809 25.437 1.00 84.25 191 ASP A CA 1
ATOM 1511 C C . ASP A 1 191 ? 9.208 -4.078 26.350 1.00 84.25 191 ASP A C 1
ATOM 1513 O O . ASP A 1 191 ? 9.159 -5.110 27.014 1.00 84.25 191 ASP A O 1
ATOM 1517 N N . ALA A 1 192 ? 8.223 -3.176 26.384 1.00 86.38 192 ALA A N 1
ATOM 1518 C CA . ALA A 1 192 ? 7.036 -3.339 27.220 1.00 86.38 192 ALA A CA 1
ATOM 1519 C C . ALA A 1 192 ? 6.062 -4.375 26.636 1.00 86.38 192 ALA A C 1
ATOM 1521 O O . ALA A 1 192 ? 5.952 -4.528 25.416 1.00 86.38 192 ALA A O 1
ATOM 1522 N N . SER A 1 193 ? 5.323 -5.047 27.514 1.00 89.12 193 SER A N 1
ATOM 1523 C CA . SER A 1 193 ? 4.205 -5.923 27.153 1.00 89.12 193 SER A CA 1
ATOM 1524 C C . SER A 1 193 ? 2.941 -5.124 26.814 1.00 89.12 193 SER A C 1
ATOM 1526 O O . SER A 1 193 ? 2.756 -3.993 27.272 1.00 89.12 193 SER A O 1
ATOM 1528 N N . LEU A 1 194 ? 2.022 -5.726 26.052 1.00 86.69 194 LEU A N 1
ATOM 1529 C CA . LEU A 1 194 ? 0.740 -5.098 25.715 1.00 86.69 194 LEU A CA 1
ATOM 1530 C C . LEU A 1 194 ? -0.049 -4.672 26.969 1.00 86.69 194 LEU A C 1
ATOM 1532 O O . LEU A 1 194 ? -0.633 -3.592 27.004 1.00 86.69 194 LEU A O 1
ATOM 1536 N N . GLU A 1 195 ? -0.038 -5.493 28.018 1.00 85.81 195 GLU A N 1
ATOM 1537 C CA . GLU A 1 195 ? -0.733 -5.224 29.283 1.00 85.81 195 GLU A CA 1
ATOM 1538 C C . GLU A 1 195 ? -0.165 -4.005 30.022 1.00 85.81 195 GLU A C 1
ATOM 1540 O O . GLU A 1 195 ? -0.923 -3.198 30.566 1.00 85.81 195 GLU A O 1
ATOM 1545 N N . GLU A 1 196 ? 1.160 -3.840 30.023 1.00 87.38 196 GLU A N 1
ATOM 1546 C CA . GLU A 1 196 ? 1.825 -2.666 30.599 1.00 87.38 196 GLU A CA 1
ATOM 1547 C C . GLU A 1 196 ? 1.476 -1.397 29.820 1.00 87.38 196 GLU A C 1
ATOM 1549 O O . GLU A 1 196 ? 1.135 -0.379 30.425 1.00 87.38 196 GLU A O 1
ATOM 1554 N N . ILE A 1 197 ? 1.480 -1.475 28.485 1.00 88.81 197 ILE A N 1
ATOM 1555 C CA . ILE A 1 197 ? 1.108 -0.354 27.615 1.00 88.81 197 ILE A CA 1
ATOM 1556 C C . ILE A 1 197 ? -0.354 0.046 27.835 1.00 88.81 197 ILE A C 1
ATOM 1558 O O . ILE A 1 197 ? -0.649 1.230 27.993 1.00 88.81 197 ILE A O 1
ATOM 1562 N N . ILE A 1 198 ? -1.282 -0.912 27.907 1.00 86.44 198 ILE A N 1
ATOM 1563 C CA . ILE A 1 198 ? -2.707 -0.626 28.133 1.00 86.44 198 ILE A CA 1
ATOM 1564 C C . ILE A 1 198 ? -2.920 0.100 29.472 1.00 86.44 198 ILE A C 1
ATOM 1566 O O . ILE A 1 198 ? -3.655 1.098 29.520 1.00 86.44 198 ILE A O 1
ATOM 1570 N N . LYS A 1 199 ? -2.252 -0.363 30.538 1.00 85.06 199 LYS A N 1
ATOM 1571 C CA . LYS A 1 199 ? -2.283 0.267 31.867 1.00 85.06 199 LYS A CA 1
ATOM 1572 C C . LYS A 1 199 ? -1.734 1.684 31.836 1.00 85.06 199 LYS A C 1
ATOM 1574 O O . LYS A 1 199 ? -2.367 2.601 32.355 1.00 85.06 199 LYS A O 1
ATOM 1579 N N . GLU A 1 200 ? -0.586 1.879 31.199 1.00 84.88 200 GLU A N 1
ATOM 1580 C CA . GLU A 1 200 ? 0.079 3.178 31.141 1.00 84.88 200 GLU A CA 1
ATOM 1581 C C . GLU A 1 200 ? -0.693 4.198 30.298 1.00 84.88 200 GLU A C 1
ATOM 1583 O O . GLU A 1 200 ? -0.875 5.345 30.712 1.00 84.88 200 GLU A O 1
ATOM 1588 N N . CYS A 1 201 ? -1.219 3.789 29.141 1.00 82.19 201 CYS A N 1
ATOM 1589 C CA . CYS A 1 201 ? -2.046 4.671 28.324 1.00 82.19 201 CYS A CA 1
ATOM 1590 C C . CYS A 1 201 ? -3.433 4.905 28.972 1.00 82.19 201 CYS A C 1
ATOM 1592 O O . CYS A 1 201 ? -4.162 5.802 28.526 1.00 82.19 201 CYS A O 1
ATOM 1594 N N . GLY A 1 202 ? -3.793 4.143 30.017 1.00 80.94 202 GLY A N 1
ATOM 1595 C CA . GLY A 1 202 ? -5.015 4.294 30.806 1.00 80.94 202 GLY A CA 1
ATOM 1596 C C . GLY A 1 202 ? -6.278 4.025 29.995 1.00 80.94 202 GLY A C 1
ATOM 1597 O O . GLY A 1 202 ? -7.243 4.776 30.109 1.00 80.94 202 GLY A O 1
ATOM 1598 N N . ILE A 1 203 ? -6.246 3.014 29.127 1.00 81.75 203 ILE A N 1
ATOM 1599 C CA . ILE A 1 203 ? -7.302 2.693 28.145 1.00 81.75 203 ILE A CA 1
ATOM 1600 C C . ILE A 1 203 ? -7.891 1.294 28.336 1.00 81.75 203 ILE A C 1
ATOM 1602 O O . ILE A 1 203 ? -8.532 0.769 27.429 1.00 81.75 203 ILE A O 1
ATOM 1606 N N . GLU A 1 204 ? -7.698 0.709 29.518 1.00 81.81 204 GLU A N 1
ATOM 1607 C CA . GLU A 1 204 ? -8.374 -0.527 29.910 1.00 81.81 204 GLU A CA 1
ATOM 1608 C C . GLU A 1 204 ? -9.885 -0.413 29.683 1.00 81.81 204 GLU A C 1
ATOM 1610 O O . GLU A 1 204 ? -10.514 0.607 30.002 1.00 81.81 204 GLU A O 1
ATOM 1615 N N . ALA A 1 205 ? -10.457 -1.468 29.105 1.00 80.12 205 ALA A N 1
ATOM 1616 C CA . ALA A 1 205 ? -11.873 -1.528 28.813 1.00 80.12 205 ALA A CA 1
ATOM 1617 C C . ALA A 1 205 ? -12.701 -1.395 30.096 1.00 80.12 205 ALA A C 1
ATOM 1619 O O . ALA A 1 205 ? -12.543 -2.155 31.052 1.00 80.12 205 ALA A O 1
ATOM 1620 N N . MET A 1 206 ? -13.625 -0.434 30.105 1.00 78.38 206 MET A N 1
ATOM 1621 C CA . MET A 1 206 ? -14.573 -0.287 31.205 1.00 78.38 206 MET A CA 1
ATOM 1622 C C . MET A 1 206 ? -15.775 -1.205 30.992 1.00 78.38 206 MET A C 1
ATOM 1624 O O . MET A 1 206 ? -16.334 -1.286 29.896 1.00 78.38 206 MET A O 1
ATOM 1628 N N . ASN A 1 207 ? -16.219 -1.865 32.062 1.00 82.25 207 ASN A N 1
ATOM 1629 C CA . ASN A 1 207 ? -17.480 -2.597 32.028 1.00 82.25 207 ASN A CA 1
ATOM 1630 C C . ASN A 1 207 ? -18.665 -1.619 31.838 1.00 82.25 207 ASN A C 1
ATOM 1632 O O . ASN A 1 207 ? -18.564 -0.412 32.077 1.00 82.25 207 ASN A O 1
ATOM 1636 N N . LYS A 1 208 ? -19.822 -2.143 31.412 1.00 79.81 208 LYS A N 1
ATOM 1637 C CA . LYS A 1 208 ? -21.023 -1.323 31.165 1.00 79.81 208 LYS A CA 1
ATOM 1638 C C . LYS A 1 208 ? -21.501 -0.551 32.400 1.00 79.81 208 LYS A C 1
ATOM 1640 O O . LYS A 1 208 ? -22.072 0.526 32.247 1.00 79.81 208 LYS A O 1
ATOM 1645 N N . GLU A 1 209 ? -21.319 -1.089 33.603 1.00 81.38 209 GLU A N 1
ATOM 1646 C CA . GLU A 1 209 ? -21.801 -0.458 34.836 1.00 81.38 209 GLU A CA 1
ATOM 1647 C C . GLU A 1 209 ? -20.957 0.753 35.226 1.00 81.38 209 GLU A C 1
ATOM 1649 O O . GLU A 1 209 ? -21.502 1.815 35.526 1.00 81.38 209 GLU A O 1
ATOM 1654 N N . ASP A 1 210 ? -19.639 0.617 35.171 1.00 83.06 210 ASP A N 1
ATOM 1655 C CA . ASP A 1 210 ? -18.682 1.674 35.468 1.00 83.06 210 ASP A CA 1
ATOM 1656 C C . ASP A 1 210 ? -18.714 2.749 34.383 1.00 83.06 210 ASP A C 1
ATOM 1658 O O . ASP A 1 210 ? -18.741 3.937 34.705 1.00 83.06 210 ASP A O 1
ATOM 1662 N N . LEU A 1 211 ? -18.888 2.357 33.115 1.00 84.25 211 LEU A N 1
ATOM 1663 C CA . LEU A 1 211 ? -19.153 3.295 32.025 1.00 84.25 211 LEU A CA 1
ATOM 1664 C C . LEU A 1 211 ? -20.417 4.131 32.293 1.00 84.25 211 LEU A C 1
ATOM 1666 O O . LEU A 1 211 ? -20.420 5.351 32.121 1.00 84.25 211 LEU A O 1
ATOM 1670 N N . ARG A 1 212 ? -21.494 3.495 32.772 1.00 84.88 212 ARG A N 1
ATOM 1671 C CA . ARG A 1 212 ? -22.745 4.183 33.121 1.00 84.88 212 ARG A CA 1
ATOM 1672 C C . ARG A 1 212 ? -22.584 5.100 34.334 1.00 84.88 212 ARG A C 1
ATOM 1674 O O . ARG A 1 212 ? -23.176 6.178 34.350 1.00 84.88 212 ARG A O 1
ATOM 1681 N N . LYS A 1 213 ? -21.800 4.706 35.345 1.00 86.12 213 LYS A N 1
ATOM 1682 C CA . LYS A 1 213 ? -21.477 5.564 36.503 1.00 86.12 213 LYS A CA 1
ATOM 1683 C C . LYS A 1 213 ? -20.705 6.807 36.067 1.00 86.12 213 LYS A C 1
ATOM 1685 O O . LYS A 1 213 ? -21.066 7.908 36.478 1.00 86.12 213 LYS A O 1
ATOM 1690 N N . GLU A 1 214 ? -19.713 6.641 35.199 1.00 85.62 214 GLU A N 1
ATOM 1691 C CA . GLU A 1 214 ? -18.900 7.747 34.693 1.00 85.62 214 GLU A CA 1
ATOM 1692 C C . GLU A 1 214 ? -19.745 8.724 33.866 1.00 85.62 214 GLU A C 1
ATOM 1694 O O . GLU A 1 214 ? -19.718 9.931 34.108 1.00 85.62 214 GLU A O 1
ATOM 1699 N N . ILE A 1 215 ? -20.596 8.211 32.967 1.00 86.50 215 ILE A N 1
ATOM 1700 C CA . ILE A 1 215 ? -21.550 9.029 32.201 1.00 86.50 215 ILE A CA 1
ATOM 1701 C C . ILE A 1 215 ? -22.490 9.799 33.139 1.00 86.50 215 ILE A C 1
ATOM 1703 O O . ILE A 1 215 ? -22.718 10.991 32.938 1.00 86.50 215 ILE A O 1
ATOM 1707 N N . LYS A 1 216 ? -22.991 9.170 34.210 1.00 86.44 216 LYS A N 1
ATOM 1708 C CA . LYS A 1 216 ? -23.801 9.862 35.227 1.00 86.44 216 LYS A CA 1
ATOM 1709 C C . LYS A 1 216 ? -23.024 10.952 35.969 1.00 86.44 216 LYS A C 1
ATOM 1711 O O . LYS A 1 216 ? -23.626 11.972 36.300 1.00 86.44 216 LYS A O 1
ATOM 1716 N N . SER A 1 217 ? -21.726 10.771 36.224 1.00 87.06 217 SER A N 1
ATOM 1717 C CA . SER A 1 217 ? -20.878 11.824 36.808 1.00 87.06 217 SER A CA 1
ATOM 1718 C C . SER A 1 217 ? -20.762 13.019 35.867 1.00 87.06 217 SER A C 1
ATOM 1720 O O . SER A 1 217 ? -21.016 14.147 36.279 1.00 87.06 217 SER A O 1
ATOM 1722 N N . ILE A 1 218 ? -20.492 12.767 34.581 1.00 86.88 218 ILE A N 1
ATOM 1723 C CA . ILE A 1 218 ? -20.417 13.814 33.550 1.00 86.88 218 ILE A CA 1
ATOM 1724 C C . ILE A 1 218 ? -21.748 14.566 33.450 1.00 86.88 218 ILE A C 1
ATOM 1726 O O . ILE A 1 218 ? -21.767 15.793 33.413 1.00 86.88 218 ILE A O 1
ATOM 1730 N N . LEU A 1 219 ? -22.876 13.850 33.458 1.00 85.19 219 LEU A N 1
ATOM 1731 C CA . LEU A 1 219 ? -24.202 14.469 33.429 1.00 85.19 219 LEU A CA 1
ATOM 1732 C C . LEU A 1 219 ? -24.478 15.323 34.672 1.00 85.19 219 LEU A C 1
ATOM 1734 O O . LEU A 1 219 ? -25.101 16.373 34.542 1.00 85.19 219 LEU A O 1
ATOM 1738 N N . LYS A 1 220 ? -24.005 14.912 35.858 1.00 84.31 220 LYS A N 1
ATOM 1739 C CA . LYS A 1 220 ? -24.111 15.705 37.096 1.00 84.31 220 LYS A CA 1
ATOM 1740 C C . LYS A 1 220 ? -23.281 16.986 37.026 1.00 84.31 220 LYS A C 1
ATOM 1742 O O . LYS A 1 220 ? -23.806 18.060 37.318 1.00 84.31 220 LYS A O 1
ATOM 1747 N N . GLU A 1 221 ? -22.023 16.869 36.607 1.00 85.06 221 GLU A N 1
ATOM 1748 C CA . GLU A 1 221 ? -21.082 17.987 36.446 1.00 85.06 221 GLU A CA 1
ATOM 1749 C C . GLU A 1 221 ? -21.551 18.992 35.380 1.00 85.06 221 GLU A C 1
ATOM 1751 O O . GLU A 1 221 ? -21.321 20.192 35.512 1.00 85.06 221 GLU A O 1
ATOM 1756 N N . HIS A 1 222 ? -22.271 18.520 34.358 1.00 85.62 222 HIS A N 1
ATOM 1757 C CA . HIS A 1 222 ? -22.762 19.325 33.237 1.00 85.62 222 HIS A CA 1
ATOM 1758 C C . HIS A 1 222 ? -24.296 19.399 33.164 1.00 85.62 222 HI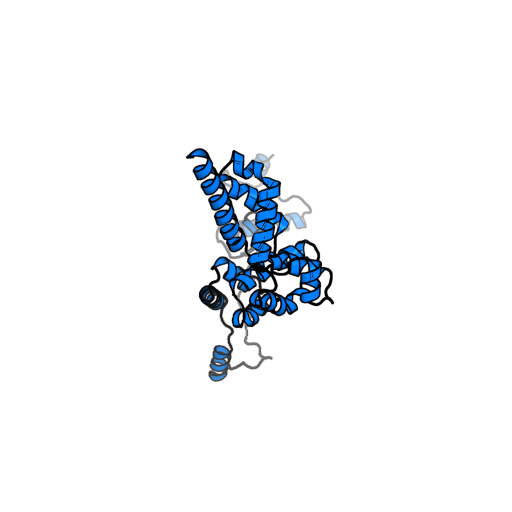S A C 1
ATOM 1760 O O . HIS A 1 222 ? -24.886 19.474 32.083 1.00 85.62 222 HIS A O 1
ATOM 1766 N N . THR A 1 223 ? -24.957 19.419 34.323 1.00 79.50 223 THR A N 1
ATOM 1767 C CA . THR A 1 223 ? -26.426 19.494 34.437 1.00 79.50 223 THR A CA 1
ATOM 1768 C C . THR A 1 223 ? -27.027 20.719 33.746 1.00 79.50 223 THR A C 1
ATOM 1770 O O . THR A 1 223 ? -28.135 20.635 33.213 1.00 79.50 223 THR A O 1
ATOM 1773 N N . SER A 1 224 ? -26.304 21.842 33.710 1.00 79.81 224 SER A N 1
ATOM 1774 C CA . SER A 1 224 ? -26.719 23.068 33.015 1.00 79.81 224 SER A CA 1
ATOM 1775 C C . SER A 1 224 ? -26.908 22.855 31.512 1.00 79.81 224 SER A C 1
ATOM 1777 O O . SER A 1 224 ? -27.902 23.312 30.955 1.00 79.81 224 SER A O 1
ATOM 1779 N N . ILE A 1 225 ? -26.024 22.083 30.872 1.00 80.69 225 ILE A N 1
ATOM 1780 C CA . ILE A 1 225 ? -26.076 21.800 29.429 1.00 80.69 225 ILE A CA 1
ATOM 1781 C C . ILE A 1 225 ? -27.331 20.990 29.087 1.00 80.69 225 ILE A C 1
ATOM 1783 O O . ILE A 1 225 ? -28.011 21.279 28.105 1.00 80.69 225 ILE A O 1
ATOM 1787 N N . VAL A 1 226 ? -27.668 20.005 29.923 1.00 81.56 226 VAL A N 1
ATOM 1788 C CA . VAL A 1 226 ? -28.884 19.191 29.759 1.00 81.56 226 VAL A CA 1
ATOM 1789 C C . VAL A 1 226 ? -30.142 20.026 30.009 1.00 81.56 226 VAL A C 1
ATOM 1791 O O . VAL A 1 226 ? -31.145 19.851 29.323 1.00 81.56 226 VAL A O 1
ATOM 1794 N N . ALA A 1 227 ? -30.101 20.948 30.976 1.00 77.38 227 ALA A N 1
ATOM 1795 C CA . ALA A 1 227 ? -31.231 21.818 31.293 1.00 77.38 227 ALA A CA 1
ATOM 1796 C C . ALA A 1 227 ? -31.526 22.851 30.193 1.00 77.38 227 ALA A C 1
ATOM 1798 O O . ALA A 1 227 ? -32.692 23.145 29.954 1.00 77.38 227 ALA A O 1
ATOM 1799 N N . GLU A 1 228 ? -30.493 23.382 29.539 1.00 80.56 228 GLU A N 1
ATOM 1800 C CA . GLU A 1 228 ? -30.623 24.419 28.511 1.00 80.56 228 GLU A CA 1
ATOM 1801 C C . GLU A 1 228 ? -30.952 23.842 27.125 1.00 80.56 228 GLU A C 1
ATOM 1803 O O . GLU A 1 228 ? -31.723 24.440 26.380 1.00 80.56 228 GLU A O 1
ATOM 1808 N N . LYS A 1 229 ? -30.390 22.673 26.778 1.00 79.88 229 LYS A N 1
ATOM 1809 C CA . LYS A 1 229 ? -30.474 22.104 25.419 1.00 79.88 229 LYS A CA 1
ATOM 1810 C C . LYS A 1 229 ? -31.327 20.840 25.290 1.00 79.88 229 LYS A C 1
ATOM 1812 O O . LYS A 1 229 ? -31.556 20.391 24.173 1.00 79.88 229 LYS A O 1
ATOM 1817 N N . GLY A 1 230 ? -31.795 20.249 26.391 1.00 80.88 230 GLY A N 1
ATOM 1818 C CA . GLY A 1 230 ? -32.643 19.053 26.348 1.00 80.88 230 GLY A CA 1
ATOM 1819 C C . GLY A 1 230 ? -31.998 17.900 25.569 1.00 80.88 230 GLY A C 1
ATOM 1820 O O . GLY A 1 230 ? -30.890 17.473 25.891 1.00 80.88 230 GLY A O 1
ATOM 1821 N N . GLU A 1 231 ? -32.678 17.396 24.537 1.00 79.38 231 GLU A N 1
ATOM 1822 C CA . GLU A 1 231 ? -32.170 16.305 23.687 1.00 79.38 231 GLU A CA 1
ATOM 1823 C C . GLU A 1 231 ? -30.939 16.709 22.854 1.00 79.38 231 GLU A C 1
ATOM 1825 O O . GLU A 1 231 ? -30.042 15.889 22.643 1.00 79.38 231 GLU A O 1
ATOM 1830 N N . ASP A 1 232 ? -30.812 17.984 22.476 1.00 84.31 232 ASP A N 1
ATOM 1831 C CA . ASP A 1 232 ? -29.664 18.496 21.713 1.00 84.31 232 ASP A CA 1
ATOM 1832 C C . ASP A 1 232 ? -28.378 18.584 22.558 1.00 84.31 232 ASP A C 1
ATOM 1834 O O . ASP A 1 232 ? -27.287 18.841 22.037 1.00 84.31 232 ASP A O 1
ATOM 1838 N N . ALA A 1 233 ? -28.465 18.330 23.870 1.00 84.06 233 ALA A N 1
ATOM 1839 C CA . ALA A 1 233 ? -27.312 18.237 24.762 1.00 84.06 233 ALA A CA 1
ATOM 1840 C C . ALA A 1 233 ? -26.420 17.016 24.468 1.00 84.06 233 ALA A C 1
ATOM 1842 O O . ALA A 1 233 ? -25.255 17.005 24.872 1.00 84.06 233 ALA A O 1
ATOM 1843 N N . ILE A 1 234 ? -26.925 16.003 23.751 1.00 85.50 234 ILE A N 1
ATOM 1844 C CA . ILE A 1 234 ? -26.181 14.768 23.462 1.00 85.50 234 ILE A CA 1
ATOM 1845 C C . ILE A 1 234 ? -24.893 15.067 22.683 1.00 85.50 234 ILE A C 1
ATOM 1847 O O . ILE A 1 234 ? -23.834 14.570 23.054 1.00 85.50 234 ILE A O 1
ATOM 1851 N N . SER A 1 235 ? -24.948 15.910 21.649 1.00 84.81 235 SER A N 1
ATOM 1852 C CA . SER A 1 235 ? -23.787 16.237 20.805 1.00 84.81 235 SER A CA 1
ATOM 1853 C C . SER A 1 235 ? -22.614 16.876 21.576 1.00 84.81 235 SER A C 1
ATOM 1855 O O . SER A 1 235 ? -21.498 16.358 21.489 1.00 84.81 235 SER A O 1
ATOM 1857 N N . PRO A 1 236 ? -22.800 17.956 22.365 1.00 87.19 236 PRO A N 1
ATOM 1858 C CA . PRO A 1 236 ? -21.710 18.532 23.156 1.00 87.19 236 PRO A CA 1
ATOM 1859 C C . PRO A 1 236 ? -21.232 17.607 24.286 1.00 87.19 236 PRO A C 1
ATOM 1861 O O . PRO A 1 236 ? -20.028 17.528 24.538 1.00 87.19 236 PRO A O 1
ATOM 1864 N N . LEU A 1 237 ? -22.137 16.864 24.935 1.00 86.81 237 LEU A N 1
ATOM 1865 C CA . LEU A 1 237 ? -21.766 15.905 25.981 1.00 86.81 237 LEU A CA 1
ATOM 1866 C C . LEU A 1 237 ? -20.992 14.710 25.422 1.00 86.81 237 LEU A C 1
ATOM 1868 O O . LEU A 1 237 ? -20.097 14.207 26.097 1.00 86.81 237 LEU A O 1
ATOM 1872 N N . MET A 1 238 ? -21.265 14.306 24.179 1.00 86.00 238 MET A N 1
ATOM 1873 C CA . MET A 1 238 ? -20.500 13.272 23.487 1.00 86.00 238 MET A CA 1
ATOM 1874 C C . MET A 1 238 ? -19.038 13.693 23.320 1.00 86.00 238 MET A C 1
ATOM 1876 O O . MET A 1 238 ? -18.146 12.892 23.575 1.00 86.00 238 MET A O 1
ATOM 1880 N N . GLY A 1 239 ? -18.762 14.957 22.985 1.00 84.75 239 GLY A N 1
ATOM 1881 C CA . GLY A 1 239 ? -17.388 15.467 22.904 1.00 84.75 239 GLY A CA 1
ATOM 1882 C C . GLY A 1 239 ? -16.633 15.383 24.238 1.00 84.75 239 GLY A C 1
ATOM 1883 O O . GLY A 1 239 ? -15.472 14.972 24.276 1.00 84.75 239 GLY A O 1
ATOM 1884 N N . ILE A 1 240 ? -17.303 15.715 25.347 1.00 86.31 240 ILE A N 1
ATOM 1885 C CA . ILE A 1 240 ? -16.730 15.645 26.702 1.00 86.31 240 ILE A CA 1
ATOM 1886 C C . ILE A 1 240 ? -16.512 14.185 27.122 1.00 86.31 240 ILE A C 1
ATOM 1888 O O . ILE A 1 240 ? -15.426 13.824 27.581 1.00 86.31 240 ILE A O 1
ATOM 1892 N N . ALA A 1 241 ? -17.521 13.337 26.911 1.00 84.94 241 ALA A N 1
ATOM 1893 C CA . ALA A 1 241 ? -17.469 11.909 27.194 1.00 84.94 241 ALA A CA 1
ATOM 1894 C C . ALA A 1 241 ? -16.343 11.227 26.409 1.00 84.94 241 ALA A C 1
ATOM 1896 O O . ALA A 1 241 ? -15.518 10.536 27.002 1.00 84.94 241 ALA A O 1
ATOM 1897 N N . MET A 1 242 ? -16.236 11.502 25.107 1.00 82.00 242 MET A N 1
ATOM 1898 C CA . MET A 1 242 ? -15.159 10.990 24.261 1.00 82.00 242 MET A CA 1
ATOM 1899 C C . MET A 1 242 ? -13.794 11.475 24.736 1.00 82.00 242 MET A C 1
ATOM 1901 O O . MET A 1 242 ? -12.871 10.677 24.797 1.00 82.00 242 MET A O 1
ATOM 1905 N N . LYS A 1 243 ? -13.638 12.740 25.149 1.00 83.56 243 LYS A N 1
ATOM 1906 C CA . LYS A 1 243 ? -12.352 13.235 25.670 1.00 83.56 243 LYS A CA 1
ATOM 1907 C C . LYS A 1 243 ? -11.910 12.500 26.942 1.00 83.56 243 LYS A C 1
ATOM 1909 O O . LYS A 1 243 ? -10.720 12.242 27.104 1.00 83.56 243 LYS A O 1
ATOM 1914 N N . LYS A 1 244 ? -12.851 12.158 27.829 1.00 80.38 244 LYS A N 1
ATOM 1915 C CA . LYS A 1 244 ? -12.569 11.483 29.110 1.00 80.38 244 LYS A CA 1
ATOM 1916 C C . LYS A 1 244 ? -12.433 9.960 28.972 1.00 80.38 244 LYS A C 1
ATOM 1918 O O . LYS A 1 244 ? -11.707 9.336 29.743 1.00 80.38 244 LYS A O 1
ATOM 1923 N N . MET A 1 245 ? -13.121 9.364 27.996 1.00 79.88 245 MET A N 1
ATOM 1924 C CA . MET A 1 245 ? -13.267 7.909 27.843 1.00 79.88 245 MET A CA 1
ATOM 1925 C C . MET A 1 245 ? -12.671 7.357 26.537 1.00 79.88 245 MET A C 1
ATOM 1927 O O . MET A 1 245 ? -12.867 6.180 26.236 1.00 79.88 245 MET A O 1
ATOM 1931 N N . LYS A 1 246 ? -11.913 8.168 25.780 1.00 75.62 246 LYS A N 1
ATOM 1932 C CA . LYS A 1 246 ? -11.265 7.762 24.520 1.00 75.62 246 LYS A CA 1
ATOM 1933 C C . LYS A 1 246 ? -10.448 6.484 24.717 1.00 75.62 246 LYS A C 1
ATOM 1935 O O . LYS A 1 246 ? -9.545 6.453 25.550 1.00 75.62 246 LYS A O 1
ATOM 1940 N N . GLY A 1 247 ? -10.755 5.450 23.938 1.00 74.81 247 GLY A N 1
ATOM 1941 C CA . GLY A 1 247 ? -10.050 4.168 23.969 1.00 74.81 247 GLY A CA 1
ATOM 1942 C C . GLY A 1 247 ? -10.570 3.160 25.002 1.00 74.81 247 GLY A C 1
ATOM 1943 O O . GLY A 1 247 ? -10.380 1.965 24.788 1.00 74.81 247 GLY A O 1
ATOM 1944 N N . LYS A 1 248 ? -11.304 3.594 26.039 1.00 79.88 248 LYS A N 1
ATOM 1945 C CA . LYS A 1 248 ? -11.833 2.720 27.111 1.00 79.88 248 LYS A CA 1
ATOM 1946 C C . LYS A 1 248 ? -13.155 2.026 26.773 1.00 79.88 248 LYS A C 1
ATOM 1948 O O . LYS A 1 248 ? -13.518 1.043 27.410 1.00 79.88 248 LYS A O 1
ATOM 1953 N N . ALA A 1 249 ? -13.918 2.564 25.827 1.00 80.50 249 ALA A N 1
ATOM 1954 C CA . ALA A 1 249 ? -15.181 1.996 25.368 1.00 80.50 249 ALA A CA 1
ATOM 1955 C C . ALA A 1 249 ? -15.448 2.426 23.924 1.00 80.50 249 ALA A C 1
ATOM 1957 O O . ALA A 1 249 ? -14.991 3.483 23.493 1.00 80.50 249 ALA A O 1
ATOM 1958 N N . ASP A 1 250 ? -16.201 1.608 23.191 1.00 79.94 250 ASP A N 1
ATOM 1959 C CA . ASP A 1 250 ? -16.604 1.929 21.824 1.00 79.94 250 ASP A CA 1
ATOM 1960 C C . ASP A 1 250 ? -17.512 3.171 21.800 1.00 79.94 250 ASP A C 1
ATOM 1962 O O . ASP A 1 250 ? -18.458 3.276 22.590 1.00 79.94 250 ASP A O 1
ATOM 1966 N N . GLY A 1 251 ? -17.245 4.107 20.885 1.00 81.06 251 GLY A N 1
ATOM 1967 C CA . GLY A 1 251 ? -18.021 5.341 20.753 1.00 81.06 251 GLY A CA 1
ATOM 1968 C C . GLY A 1 251 ? -19.520 5.099 20.546 1.00 81.06 251 GLY A C 1
ATOM 1969 O O . GLY A 1 251 ? -20.341 5.866 21.052 1.00 81.06 251 GLY A O 1
ATOM 1970 N N . SER A 1 252 ? -19.901 4.005 19.878 1.00 82.81 252 SER A N 1
ATOM 1971 C CA . SER A 1 252 ? -21.310 3.635 19.705 1.00 82.81 252 SER A CA 1
ATOM 1972 C C . SER A 1 252 ? -21.978 3.266 21.032 1.00 82.81 252 SER A C 1
ATOM 1974 O O . SER A 1 252 ? -23.105 3.693 21.296 1.00 82.81 252 SER A O 1
ATOM 1976 N N . LEU A 1 253 ? -21.268 2.548 21.908 1.00 84.50 253 LEU A N 1
ATOM 1977 C CA . LEU A 1 253 ? -21.752 2.174 23.234 1.00 84.50 253 LEU A CA 1
ATOM 1978 C C . LEU A 1 253 ? -21.848 3.396 24.157 1.00 84.50 253 LEU A C 1
ATOM 1980 O O . LEU A 1 253 ? -22.841 3.543 24.873 1.00 84.50 253 LEU A O 1
ATOM 1984 N N . ILE A 1 254 ? -20.857 4.293 24.110 1.00 85.12 254 ILE A N 1
ATOM 1985 C CA . ILE A 1 254 ? -20.888 5.567 24.849 1.00 85.12 254 ILE A CA 1
ATOM 1986 C C . ILE A 1 254 ? -22.116 6.380 24.428 1.00 85.12 254 ILE A C 1
ATOM 1988 O O . ILE A 1 254 ? -22.871 6.842 25.284 1.00 85.12 254 ILE A O 1
ATOM 1992 N N . TYR A 1 255 ? -22.350 6.509 23.119 1.00 87.31 255 TYR A N 1
ATOM 1993 C CA . TYR A 1 255 ? -23.492 7.243 22.580 1.00 87.31 255 TYR A CA 1
ATOM 1994 C C . TYR A 1 255 ? -24.832 6.640 23.020 1.00 87.31 255 TYR A C 1
ATOM 1996 O O . TYR A 1 255 ? -25.719 7.378 23.448 1.00 87.31 255 TYR A O 1
ATOM 2004 N N . GLN A 1 256 ? -24.980 5.311 22.958 1.00 87.88 256 GLN A N 1
ATOM 2005 C CA . GLN A 1 256 ? -26.203 4.627 23.389 1.00 87.88 256 GLN A CA 1
ATOM 2006 C C . GLN A 1 256 ? -26.524 4.906 24.862 1.00 87.88 256 GLN A C 1
ATOM 2008 O O . GLN A 1 256 ? -27.628 5.353 25.171 1.00 87.88 256 GLN A O 1
ATOM 2013 N N . ILE A 1 257 ? -25.556 4.711 25.764 1.00 87.19 257 ILE A N 1
ATOM 2014 C CA . ILE A 1 257 ? -25.771 4.912 27.205 1.00 87.19 257 ILE A CA 1
ATOM 2015 C C . ILE A 1 257 ? -26.022 6.392 27.518 1.00 87.19 257 ILE A C 1
ATOM 2017 O O . ILE A 1 257 ? -26.901 6.713 28.318 1.00 87.19 257 ILE A O 1
ATOM 2021 N N . LEU A 1 258 ? -25.290 7.304 26.871 1.00 87.81 258 LEU A N 1
ATOM 2022 C CA . LEU A 1 258 ? -25.487 8.743 27.038 1.00 87.81 258 LEU A CA 1
ATOM 2023 C C . LEU A 1 258 ? -26.898 9.162 26.611 1.00 87.81 258 LEU A C 1
ATOM 2025 O O . LEU A 1 258 ? -27.574 9.879 27.346 1.00 87.81 258 LEU A O 1
ATOM 2029 N N . LYS A 1 259 ? -27.363 8.683 25.452 1.00 88.81 259 LYS A N 1
ATOM 2030 C CA . LYS A 1 259 ? -28.706 8.965 24.939 1.00 88.81 259 LYS A CA 1
ATOM 2031 C C . LYS A 1 259 ? -29.791 8.450 25.884 1.00 88.81 259 LYS A C 1
ATOM 2033 O O . LYS A 1 259 ? -30.728 9.190 26.176 1.00 88.81 259 LYS A O 1
ATOM 2038 N N . GLU A 1 260 ? -29.653 7.225 26.390 1.00 88.25 260 GLU A N 1
ATOM 2039 C CA . GLU A 1 260 ? -30.589 6.649 27.364 1.00 88.25 260 GLU A CA 1
ATOM 2040 C C . GLU A 1 260 ? -30.700 7.498 28.641 1.00 88.25 260 GLU A C 1
ATOM 2042 O O . GLU A 1 260 ? -31.808 7.802 29.088 1.00 88.25 260 GLU A O 1
ATOM 2047 N N . GLU A 1 261 ? -29.572 7.901 29.234 1.00 86.56 261 GLU A N 1
ATOM 2048 C CA . GLU A 1 261 ? -29.577 8.663 30.490 1.00 86.56 261 GLU A CA 1
ATOM 2049 C C . GLU A 1 261 ? -30.046 10.116 30.291 1.00 86.56 261 GLU A C 1
ATOM 2051 O O . GLU A 1 261 ? -30.795 10.629 31.123 1.00 86.56 261 GLU A O 1
ATOM 2056 N N . VAL A 1 262 ? -29.691 10.772 29.178 1.00 86.56 262 VAL A N 1
ATOM 2057 C CA . VAL A 1 262 ? -30.203 12.118 28.852 1.00 86.56 262 VAL A CA 1
ATOM 2058 C C . VAL A 1 262 ? -31.718 12.085 28.650 1.00 86.56 262 VAL A C 1
ATOM 2060 O O . VAL A 1 262 ? -32.430 12.896 29.244 1.00 86.56 262 VAL A O 1
ATOM 2063 N N . MET A 1 263 ? -32.235 11.121 27.879 1.00 84.75 263 MET A N 1
ATOM 2064 C CA . MET A 1 263 ? -33.680 10.974 27.671 1.00 84.75 263 MET A CA 1
ATOM 2065 C C . MET A 1 263 ? -34.423 10.713 28.983 1.00 84.75 263 MET A C 1
ATOM 2067 O O . MET A 1 263 ? -35.493 11.284 29.197 1.00 84.75 263 MET A O 1
ATOM 2071 N N . ARG A 1 264 ? -33.853 9.909 29.892 1.00 85.69 264 ARG A N 1
ATOM 2072 C CA . ARG A 1 264 ? -34.430 9.687 31.225 1.00 85.69 264 ARG A CA 1
ATOM 2073 C C . ARG A 1 264 ? -34.562 11.002 32.005 1.00 85.69 264 ARG A C 1
ATOM 2075 O O . ARG A 1 264 ? -35.645 11.282 32.511 1.00 85.69 264 ARG A O 1
ATOM 2082 N N . ILE A 1 265 ? -33.516 11.831 32.042 1.00 83.69 265 ILE A N 1
ATOM 2083 C CA . ILE A 1 265 ? -33.525 13.123 32.756 1.00 83.69 265 ILE A CA 1
ATOM 2084 C C . ILE A 1 265 ? -34.564 14.088 32.160 1.00 83.69 265 ILE A C 1
ATOM 2086 O O . ILE A 1 265 ? -35.292 14.760 32.894 1.00 83.69 265 ILE A O 1
ATOM 2090 N N . VAL A 1 266 ? -34.665 14.151 30.829 1.00 81.88 266 VAL A N 1
ATOM 2091 C CA . VAL A 1 266 ? -35.640 15.010 30.132 1.00 81.88 266 VAL A CA 1
ATOM 2092 C C . VAL A 1 266 ? -37.082 14.552 30.403 1.00 81.88 266 VAL A C 1
ATOM 2094 O O . VAL A 1 266 ? -37.970 15.379 30.641 1.00 81.88 266 VAL A O 1
ATOM 2097 N N . GLN A 1 267 ? -37.329 13.238 30.427 1.00 79.69 267 GLN A N 1
ATOM 2098 C CA . GLN A 1 267 ? -38.644 12.666 30.734 1.00 79.69 267 GLN A CA 1
ATOM 2099 C C . GLN A 1 267 ? -39.046 12.845 32.204 1.00 79.69 267 GLN A C 1
ATOM 2101 O O . GLN A 1 267 ? -40.215 13.121 32.479 1.00 79.69 267 GLN A O 1
ATOM 2106 N N . GLU A 1 268 ? -38.106 12.714 33.144 1.00 78.62 268 GLU A N 1
ATOM 2107 C CA . GLU A 1 268 ? -38.343 12.948 34.576 1.00 78.62 268 GLU A CA 1
ATOM 2108 C C . GLU A 1 268 ? -38.736 14.407 34.841 1.00 78.62 268 GLU A C 1
ATOM 2110 O O . GLU A 1 268 ? -39.777 14.651 35.454 1.00 78.62 268 GLU A O 1
ATOM 2115 N N . LYS A 1 269 ? -38.019 15.375 34.255 1.00 69.56 269 LYS A N 1
ATOM 2116 C CA . LYS A 1 269 ? -38.397 16.797 34.334 1.00 69.56 269 LYS A CA 1
ATOM 2117 C C . LYS A 1 269 ? -39.759 17.081 33.702 1.00 69.56 269 LYS A C 1
ATOM 2119 O O . LYS A 1 269 ? -40.575 17.793 34.278 1.00 69.56 269 LYS A O 1
ATOM 2124 N N . SER A 1 270 ? -40.058 16.484 32.548 1.00 64.06 270 SER A N 1
ATOM 2125 C CA . SER A 1 270 ? -41.363 16.657 31.885 1.00 64.06 270 SER A CA 1
ATOM 2126 C C . SER A 1 270 ? -42.540 16.104 32.705 1.00 64.06 270 SER A C 1
ATOM 2128 O O . SER A 1 270 ? -43.681 16.524 32.506 1.00 64.06 270 SER A O 1
ATOM 2130 N N . ARG A 1 271 ? -42.285 15.153 33.616 1.00 62.03 271 ARG A N 1
ATOM 2131 C CA . ARG A 1 271 ? -43.276 14.621 34.565 1.00 62.03 271 ARG A CA 1
ATOM 2132 C C . ARG A 1 271 ? -43.405 15.475 35.826 1.00 62.03 271 ARG A C 1
ATOM 2134 O O . ARG A 1 271 ? -44.511 15.557 36.349 1.00 62.03 271 ARG A O 1
ATOM 2141 N N . GLU A 1 272 ? -42.331 16.118 36.283 1.00 59.69 272 GLU A N 1
ATOM 2142 C CA . GLU A 1 272 ? -42.374 17.089 37.388 1.00 59.69 272 GLU A CA 1
ATOM 2143 C C . GLU A 1 272 ? -43.152 18.361 37.027 1.00 59.69 272 GLU A C 1
ATOM 2145 O O . GLU A 1 272 ? -43.933 18.824 37.843 1.00 59.69 272 GLU A O 1
ATOM 2150 N N . TYR A 1 273 ? -43.036 18.876 35.797 1.00 55.00 273 TYR A N 1
ATOM 2151 C CA . TYR A 1 273 ? -43.786 20.065 35.349 1.00 55.00 273 TYR A CA 1
ATOM 2152 C C . TYR A 1 273 ? -45.278 19.815 35.045 1.00 55.00 273 TYR A C 1
ATOM 2154 O O . TYR A 1 273 ? -46.023 20.765 34.811 1.00 55.00 273 TYR A O 1
ATOM 2162 N N . LYS A 1 274 ? -45.720 18.549 34.988 1.00 50.25 274 LYS A N 1
ATOM 2163 C CA . LYS A 1 274 ? -47.124 18.159 34.741 1.00 50.25 274 LYS A CA 1
ATOM 2164 C C . LYS A 1 274 ? -47.907 17.821 36.019 1.00 50.25 274 LYS A C 1
ATOM 2166 O O . LYS A 1 274 ? -49.093 17.509 35.913 1.00 50.25 274 LYS A O 1
ATOM 2171 N N . LYS A 1 275 ? -47.256 17.839 37.184 1.00 42.50 275 LYS A N 1
ATOM 2172 C CA . LYS A 1 275 ? -47.886 17.757 38.510 1.00 42.50 275 LYS A CA 1
ATOM 2173 C C . LYS A 1 275 ? -47.977 19.144 39.126 1.00 42.50 275 LYS A C 1
ATOM 2175 O O . LYS A 1 275 ? -48.940 19.339 39.896 1.00 42.50 275 LYS A O 1
#

pLDDT: mean 87.76, std 7.8, range [42.5, 97.5]

Mean predicted aligned error: 11.25 Å

Solvent-accessible surface area (backbone atoms only — not comparable to full-atom values): 16353 Å² total; per-residue (Å²): 111,72,65,61,50,31,64,74,72,68,55,55,94,90,54,85,86,86,88,66,85,68,60,71,68,60,28,50,55,51,49,53,53,48,51,55,52,58,57,38,71,80,54,80,73,76,61,41,62,44,82,42,99,87,75,49,72,42,86,73,47,72,57,76,80,85,84,90,84,71,83,67,82,92,53,79,86,83,82,81,52,70,67,57,53,51,52,49,65,74,66,55,75,82,50,70,69,59,48,32,57,51,38,35,74,66,67,40,52,68,69,58,24,44,51,33,54,80,63,68,41,42,82,64,43,61,70,46,52,78,78,45,64,49,64,60,50,48,45,40,69,71,48,43,49,56,52,40,42,74,73,71,41,69,57,75,76,50,65,80,40,49,65,58,54,51,50,38,45,73,74,50,50,28,22,85,72,24,51,60,56,46,55,52,57,38,55,79,38,79,88,60,52,72,69,57,45,37,59,72,74,65,20,54,43,57,54,74,65,59,47,50,51,51,51,51,49,52,48,62,79,41,42,64,50,42,71,77,43,47,79,68,26,51,64,65,49,46,56,54,49,44,72,79,39,59,9,19,50,48,70,69,58,53,50,53,55,50,50,54,53,52,51,49,54,52,52,53,50,59,52,60,79,73,110